Protein AF-A0A7K0XGV9-F1 (afdb_monomer_lite)

Foldseek 3Di:
DDDDDPVNLVVLLVLLVVLLVVLVVCVVVPVLLSVLLVVLLVVLLVVCVVFDQDSVRLVVCLVVSLVVSVVVCVVVVNDCPPPPSSSSSSPSSNSVVVVSVVVVLVVLQVVQLVVCVVVVHQKGWSDFDDPVPPDLADKTWTWMAGNQQRKIWIWIWHQDPVVRAIKIKIWIAGPDPPRPIDIDIDRDPVVNVVVSVVVVVVVVVVRD

Sequence (208 aa):
MNSWSPEATAAFVARLESAERAIYPLAMTDTDRYQRAVTLVGLLSRHLDGSGSSPQDLEQLRPNALIRMRGIASEQAIVLADLDEEALVDAALAQRYRVLRAESAAHSEDAVMENARLAGESWAGLEAPDASTMGFATEQRWVDVHLATGIRLVRTITPDPLSGHARFRIELRQSGPNESGMVIDLEDRQAWLEEAAAIRQAVNDQGV

pLDDT: mean 88.77, std 11.08, range [41.88, 97.75]

Secondary structure (DSSP, 8-state):
--PPPHHHHHHHHHHHHHHHHHHTTHHHH-HHHHHHHHHHHHHHHHHTTT--SSHHHHHHHHHHHHHHHHHHHHHTT---TT--HHHHHHHHHHHHHHHHHHHHHHHHHHHHHHHHHHTT-SEEEEE---TTS--TTS-EEEEEEETTT--EEEEEEEE-TTTSSEEEEEEEE-SSS----EEEEES-HHHHHHHHHHHHHHHHHH--

Radius of gyration: 22.99 Å; chains: 1; bounding box: 53×35×58 Å

Structure (mmCIF, N/CA/C/O backbone):
data_AF-A0A7K0XGV9-F1
#
_entry.id   AF-A0A7K0XGV9-F1
#
loop_
_atom_site.group_PDB
_atom_site.id
_atom_site.type_symbol
_atom_site.label_atom_id
_atom_site.label_alt_id
_atom_site.label_comp_id
_atom_site.label_asym_id
_atom_site.label_entity_id
_atom_site.label_seq_id
_atom_site.pdbx_PDB_ins_code
_atom_site.Cartn_x
_atom_site.Cartn_y
_atom_site.Cartn_z
_atom_site.occupancy
_atom_site.B_iso_or_equiv
_atom_site.auth_seq_id
_atom_site.auth_comp_id
_atom_site.auth_asym_id
_atom_site.auth_atom_id
_atom_site.pdbx_PDB_model_num
ATOM 1 N N . MET A 1 1 ? 25.804 7.948 10.059 1.00 41.88 1 MET A N 1
ATOM 2 C CA . MET A 1 1 ? 24.871 7.358 9.077 1.00 41.88 1 MET A CA 1
ATOM 3 C C . MET A 1 1 ? 23.927 8.471 8.668 1.00 41.88 1 MET A C 1
ATOM 5 O O . MET A 1 1 ? 23.210 8.957 9.531 1.00 41.88 1 MET A O 1
ATOM 9 N N . ASN A 1 2 ? 24.019 8.967 7.432 1.00 50.22 2 ASN A N 1
ATOM 10 C CA . ASN A 1 2 ? 23.139 10.041 6.964 1.00 50.22 2 ASN A CA 1
ATOM 11 C C . ASN A 1 2 ? 21.748 9.456 6.730 1.00 50.22 2 ASN A C 1
ATOM 13 O O . ASN A 1 2 ? 21.544 8.727 5.762 1.00 50.22 2 ASN A O 1
ATOM 17 N N . SER A 1 3 ? 20.813 9.747 7.631 1.00 66.94 3 SER A N 1
ATOM 18 C CA . SER A 1 3 ? 19.398 9.491 7.396 1.00 66.94 3 SER A CA 1
ATOM 19 C C . SER A 1 3 ? 18.935 10.332 6.205 1.00 66.94 3 SER A C 1
ATOM 21 O O . SER A 1 3 ? 19.205 11.530 6.117 1.00 66.94 3 SER A O 1
ATOM 23 N N . TRP A 1 4 ? 18.267 9.693 5.251 1.00 79.31 4 TRP A N 1
ATOM 24 C CA . TRP A 1 4 ? 17.595 10.386 4.150 1.00 79.31 4 TRP A CA 1
ATOM 25 C C . TRP A 1 4 ? 16.496 11.292 4.706 1.00 79.31 4 TRP A C 1
ATOM 27 O O . TRP A 1 4 ? 15.783 10.903 5.632 1.00 79.31 4 TRP A O 1
ATOM 37 N N . SER A 1 5 ? 16.337 12.482 4.129 1.00 86.56 5 SER A N 1
ATOM 38 C CA . SER A 1 5 ? 15.245 13.376 4.508 1.00 86.56 5 SER A CA 1
ATOM 39 C C . SER A 1 5 ? 13.890 12.845 3.999 1.00 86.56 5 SER A C 1
ATOM 41 O O . SER A 1 5 ? 13.842 12.103 3.007 1.00 86.56 5 SER A O 1
ATOM 43 N N . PRO A 1 6 ? 12.767 13.242 4.631 1.00 85.25 6 PRO A N 1
ATOM 44 C CA . PRO A 1 6 ? 11.429 12.958 4.109 1.00 85.25 6 PRO A CA 1
ATOM 45 C C . PRO A 1 6 ? 11.241 13.461 2.672 1.00 85.25 6 PRO A C 1
ATOM 47 O O . PRO A 1 6 ? 10.648 12.774 1.847 1.00 85.25 6 PRO A O 1
ATOM 50 N N . GLU A 1 7 ? 11.816 14.621 2.348 1.00 86.69 7 GLU A N 1
ATOM 51 C CA . GLU A 1 7 ? 11.784 15.211 1.007 1.00 86.69 7 GLU A CA 1
ATOM 52 C C . GLU A 1 7 ? 12.539 14.360 -0.026 1.00 86.69 7 GLU A C 1
ATOM 54 O O . GLU A 1 7 ? 12.013 14.100 -1.106 1.00 86.69 7 GLU A O 1
ATOM 59 N N . ALA A 1 8 ? 13.729 13.851 0.317 1.00 87.19 8 ALA A N 1
ATOM 60 C CA . ALA A 1 8 ? 14.488 12.958 -0.560 1.00 87.19 8 ALA A CA 1
ATOM 61 C C . ALA A 1 8 ? 13.725 11.653 -0.831 1.00 87.19 8 ALA A C 1
ATOM 63 O O . ALA A 1 8 ? 13.690 11.169 -1.961 1.00 87.19 8 ALA A O 1
ATOM 64 N N . THR A 1 9 ? 13.057 11.123 0.197 1.00 87.56 9 THR A N 1
ATOM 65 C CA . THR A 1 9 ? 12.207 9.935 0.061 1.00 87.56 9 THR A CA 1
ATOM 66 C C . THR A 1 9 ? 11.014 10.220 -0.854 1.00 87.56 9 THR A C 1
ATOM 68 O O . THR A 1 9 ? 10.737 9.434 -1.756 1.00 87.56 9 THR A O 1
ATOM 71 N N . ALA A 1 10 ? 10.335 11.357 -0.677 1.00 88.75 10 ALA A N 1
ATOM 72 C CA . ALA A 1 10 ? 9.210 11.752 -1.522 1.00 88.75 10 ALA A CA 1
ATOM 73 C C . ALA A 1 10 ? 9.628 11.935 -2.991 1.00 88.75 10 ALA A C 1
ATOM 75 O O . ALA A 1 10 ? 8.943 11.448 -3.889 1.00 88.75 10 ALA A O 1
ATOM 76 N N . ALA A 1 11 ? 10.774 12.574 -3.238 1.00 91.06 11 ALA A N 1
ATOM 77 C CA . ALA A 1 11 ? 11.315 12.758 -4.582 1.00 91.06 11 ALA A CA 1
ATOM 78 C C . ALA A 1 11 ? 11.670 11.421 -5.255 1.00 91.06 11 ALA A C 1
ATOM 80 O O . ALA A 1 11 ? 11.346 11.215 -6.425 1.00 91.06 11 ALA A O 1
ATOM 81 N N . PHE A 1 12 ? 12.289 10.498 -4.512 1.00 92.31 12 PHE A N 1
ATOM 82 C CA . PHE A 1 12 ? 12.576 9.144 -4.988 1.00 92.31 12 PHE A CA 1
ATOM 83 C C . PHE A 1 12 ? 11.292 8.408 -5.385 1.00 92.31 12 PHE A C 1
ATOM 85 O O . PHE A 1 12 ? 11.176 7.941 -6.516 1.00 92.31 12 PHE A O 1
ATOM 92 N N . VAL A 1 13 ? 10.294 8.372 -4.498 1.00 91.44 13 VAL A N 1
ATOM 93 C CA . VAL A 1 13 ? 9.012 7.699 -4.759 1.00 91.44 13 VAL A CA 1
ATOM 94 C C . VAL A 1 13 ? 8.300 8.307 -5.967 1.00 91.44 13 VAL A C 1
ATOM 96 O O . VAL A 1 13 ? 7.863 7.571 -6.851 1.00 91.44 13 VAL A O 1
ATOM 99 N N . ALA A 1 14 ? 8.250 9.637 -6.065 1.00 92.62 14 ALA A N 1
ATOM 100 C CA . ALA A 1 14 ? 7.642 10.320 -7.205 1.00 92.62 14 ALA A CA 1
ATOM 101 C C . ALA A 1 14 ? 8.315 9.942 -8.536 1.00 92.62 14 ALA A C 1
ATOM 103 O O . ALA A 1 14 ? 7.634 9.783 -9.552 1.00 92.62 14 ALA A O 1
ATOM 104 N N . ARG A 1 15 ? 9.642 9.753 -8.534 1.00 95.31 15 ARG A N 1
ATOM 105 C CA . ARG A 1 15 ? 10.395 9.297 -9.709 1.00 95.31 15 ARG A CA 1
ATOM 106 C C . ARG A 1 15 ? 10.014 7.872 -10.108 1.00 95.31 15 ARG A C 1
ATOM 108 O O . ARG A 1 15 ? 9.730 7.648 -11.283 1.00 95.31 15 ARG A O 1
ATOM 115 N N . LEU A 1 16 ? 9.950 6.945 -9.148 1.00 94.25 16 LEU A N 1
ATOM 116 C CA . LEU A 1 16 ? 9.547 5.555 -9.398 1.00 94.25 16 LEU A CA 1
ATOM 117 C C . LEU A 1 16 ? 8.143 5.475 -10.015 1.00 94.25 16 LEU A C 1
ATOM 119 O O . LEU A 1 16 ? 7.935 4.808 -11.027 1.00 94.25 16 LEU A O 1
ATOM 123 N N . GLU A 1 17 ? 7.184 6.203 -9.439 1.00 92.00 17 GLU A N 1
ATOM 124 C CA . GLU A 1 17 ? 5.808 6.223 -9.939 1.00 92.00 17 GLU A CA 1
ATOM 125 C C . GLU A 1 17 ? 5.703 6.864 -11.329 1.00 92.00 17 GLU A C 1
ATOM 127 O O . GLU A 1 17 ? 4.925 6.409 -12.167 1.00 92.00 17 GLU A O 1
ATOM 132 N N . SER A 1 18 ? 6.479 7.919 -11.592 1.00 93.69 18 SER A N 1
ATOM 133 C CA . SER A 1 18 ? 6.535 8.554 -12.911 1.00 93.69 18 SER A CA 1
ATOM 134 C C . SER A 1 18 ? 7.058 7.585 -13.976 1.00 93.69 18 SER A C 1
ATOM 136 O O . SER A 1 18 ? 6.465 7.470 -15.049 1.00 93.69 18 SER A O 1
ATOM 138 N N . ALA A 1 19 ? 8.123 6.844 -13.658 1.00 93.19 19 ALA A N 1
ATOM 139 C CA . ALA A 1 19 ? 8.710 5.850 -14.549 1.00 93.19 19 ALA A CA 1
ATOM 140 C C . ALA A 1 19 ? 7.730 4.710 -14.867 1.00 93.19 19 ALA A C 1
ATOM 142 O O . ALA A 1 19 ? 7.556 4.351 -16.029 1.00 93.19 19 ALA A O 1
ATOM 143 N N . GLU A 1 20 ? 7.014 4.200 -13.861 1.00 91.88 20 GLU A N 1
ATOM 144 C CA . GLU A 1 20 ? 5.972 3.192 -14.071 1.00 91.88 20 GLU A CA 1
ATOM 145 C C . GLU A 1 20 ? 4.842 3.724 -14.970 1.00 91.88 20 GLU A C 1
ATOM 147 O O . GLU A 1 20 ? 4.442 3.066 -15.934 1.00 91.88 20 GLU A O 1
ATOM 152 N N . ARG A 1 21 ? 4.359 4.948 -14.709 1.00 91.94 21 ARG A N 1
ATOM 153 C CA . ARG A 1 21 ? 3.291 5.574 -15.507 1.00 91.94 21 ARG A CA 1
ATOM 154 C C . ARG A 1 21 ? 3.686 5.802 -16.964 1.00 91.94 21 ARG A C 1
ATOM 156 O O . ARG A 1 21 ? 2.816 5.743 -17.830 1.00 91.94 21 ARG A O 1
ATOM 163 N N . ALA A 1 22 ? 4.966 6.033 -17.243 1.00 90.31 22 ALA A N 1
ATOM 164 C CA . ALA A 1 22 ? 5.469 6.243 -18.597 1.00 90.31 22 ALA A CA 1
ATOM 165 C C . ALA A 1 22 ? 5.407 4.979 -19.476 1.00 90.31 22 ALA A C 1
ATOM 167 O O . ALA A 1 22 ? 5.393 5.095 -20.701 1.00 90.31 22 ALA A O 1
ATOM 168 N N . ILE A 1 23 ? 5.331 3.780 -18.880 1.00 89.94 23 ILE A N 1
ATOM 169 C CA . ILE A 1 23 ? 5.294 2.513 -19.627 1.00 89.94 23 ILE A CA 1
ATOM 170 C C . ILE A 1 23 ? 3.895 2.239 -20.200 1.00 89.94 23 ILE A C 1
ATOM 172 O O . ILE A 1 23 ? 3.780 1.753 -21.324 1.00 89.94 23 ILE A O 1
ATOM 176 N N . TYR A 1 24 ? 2.822 2.566 -19.472 1.00 87.88 24 TYR A N 1
ATOM 177 C CA . TYR A 1 24 ? 1.452 2.193 -19.861 1.00 87.88 24 TYR A CA 1
ATOM 178 C C . TYR A 1 24 ? 0.984 2.730 -21.226 1.00 87.88 24 TYR A C 1
ATOM 180 O O . TYR A 1 24 ? 0.365 1.960 -21.963 1.00 87.88 24 TYR A O 1
ATOM 188 N N . PRO A 1 25 ? 1.284 3.982 -21.629 1.00 91.00 25 PRO A N 1
ATOM 189 C CA . PRO A 1 25 ? 0.895 4.489 -22.945 1.00 91.00 25 PRO A CA 1
ATOM 190 C C . PRO A 1 25 ? 1.457 3.678 -24.120 1.00 91.00 25 PRO A C 1
ATOM 192 O O . PRO A 1 25 ? 0.823 3.632 -25.174 1.00 91.00 25 PRO A O 1
ATOM 195 N N . LEU A 1 26 ? 2.604 3.003 -23.944 1.00 89.69 26 LEU A N 1
ATOM 196 C CA . LEU A 1 26 ? 3.210 2.179 -24.996 1.00 89.69 26 LEU A CA 1
ATOM 197 C C . LEU A 1 26 ? 2.293 1.031 -25.424 1.00 89.69 26 LEU A C 1
ATOM 199 O O . LEU A 1 26 ? 2.323 0.640 -26.584 1.00 89.69 26 LEU A O 1
ATOM 203 N N . ALA A 1 27 ? 1.426 0.529 -24.539 1.00 90.25 27 ALA A N 1
ATOM 204 C CA . ALA A 1 27 ? 0.482 -0.532 -24.887 1.00 90.25 27 ALA A CA 1
ATOM 205 C C . ALA A 1 27 ? -0.439 -0.143 -26.059 1.00 90.25 27 ALA A C 1
ATOM 207 O O . ALA A 1 27 ? -0.861 -1.012 -26.821 1.00 90.25 27 ALA A O 1
ATOM 208 N N . MET A 1 28 ? -0.729 1.156 -26.209 1.00 91.94 28 MET A N 1
ATOM 209 C CA . MET A 1 28 ? -1.593 1.698 -27.260 1.00 91.94 28 MET A CA 1
ATOM 210 C C . MET A 1 28 ? -0.826 2.196 -28.490 1.00 91.94 28 MET A C 1
ATOM 212 O O . MET A 1 28 ? -1.397 2.228 -29.577 1.00 91.94 28 MET A O 1
ATOM 216 N N . THR A 1 29 ? 0.431 2.623 -28.331 1.00 92.25 29 THR A N 1
ATOM 217 C CA . THR A 1 29 ? 1.205 3.269 -29.406 1.00 92.25 29 THR A CA 1
ATOM 218 C C . THR A 1 29 ? 2.251 2.362 -30.047 1.00 92.25 29 THR A C 1
ATOM 220 O O . THR A 1 29 ? 2.543 2.535 -31.227 1.00 92.25 29 THR A O 1
ATOM 223 N N . ASP A 1 30 ? 2.805 1.406 -29.299 1.00 93.56 30 ASP A N 1
ATOM 224 C CA . ASP A 1 30 ? 3.841 0.472 -29.745 1.00 93.56 30 ASP A CA 1
ATOM 225 C C . ASP A 1 30 ? 3.839 -0.782 -28.849 1.00 93.56 30 ASP A C 1
ATOM 227 O O . ASP A 1 30 ? 4.548 -0.877 -27.838 1.00 93.56 30 ASP A O 1
ATOM 231 N N . THR A 1 31 ? 2.994 -1.751 -29.209 1.00 92.81 31 THR A N 1
ATOM 232 C CA . THR A 1 31 ? 2.766 -2.965 -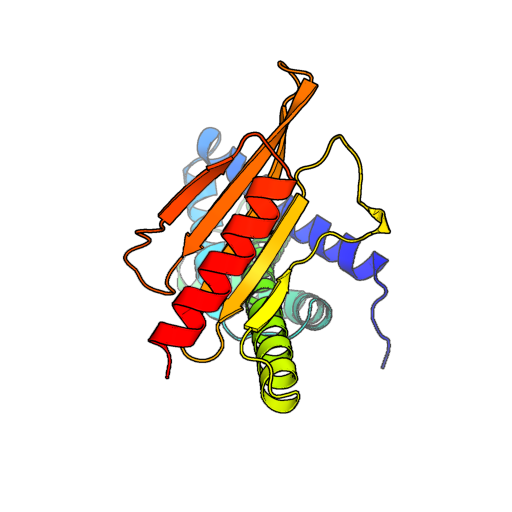28.415 1.00 92.81 31 THR A CA 1
ATOM 233 C C . THR A 1 31 ? 4.019 -3.838 -28.295 1.00 92.81 31 THR A C 1
ATOM 235 O O . THR A 1 31 ? 4.237 -4.439 -27.243 1.00 92.81 31 THR A O 1
ATOM 238 N N . ASP A 1 32 ? 4.885 -3.869 -29.310 1.00 94.44 32 ASP A N 1
ATOM 239 C CA . ASP A 1 32 ? 6.127 -4.651 -29.272 1.00 94.44 32 ASP A CA 1
ATOM 240 C C . ASP A 1 32 ? 7.135 -4.035 -28.295 1.00 94.44 32 ASP A C 1
ATOM 242 O O . ASP A 1 32 ? 7.774 -4.737 -27.500 1.00 94.44 32 ASP A O 1
ATOM 246 N N . ARG A 1 33 ? 7.267 -2.703 -28.301 1.00 94.69 33 ARG A N 1
ATOM 247 C CA . ARG A 1 33 ? 8.079 -1.979 -27.315 1.00 94.69 33 ARG A CA 1
ATOM 248 C C . ARG A 1 33 ? 7.515 -2.127 -25.907 1.00 94.69 33 ARG A C 1
ATOM 250 O O . ARG A 1 33 ? 8.288 -2.367 -24.979 1.00 94.69 33 ARG A O 1
ATOM 257 N N . TYR A 1 34 ? 6.194 -2.054 -25.749 1.00 95.88 34 TYR A N 1
ATOM 258 C CA . TYR A 1 34 ? 5.530 -2.313 -24.473 1.00 95.88 34 TYR A CA 1
AT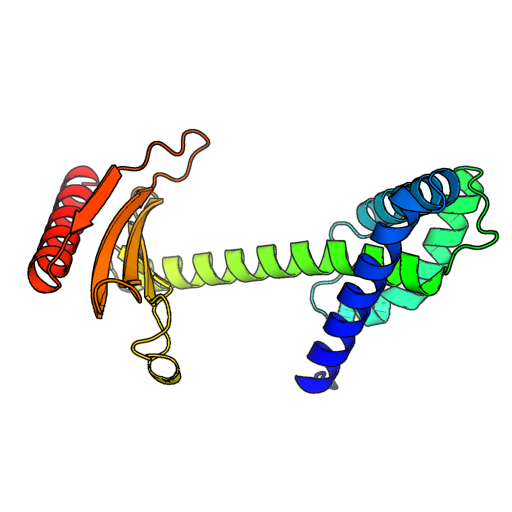OM 259 C C . TYR A 1 34 ? 5.831 -3.723 -23.956 1.00 95.88 34 TYR A C 1
ATOM 261 O O . TYR A 1 34 ? 6.272 -3.867 -22.817 1.00 95.88 34 TYR A O 1
ATOM 269 N N . GLN A 1 35 ? 5.680 -4.752 -24.796 1.00 95.94 35 GLN A N 1
ATOM 270 C CA . GLN A 1 35 ? 5.925 -6.142 -24.413 1.00 95.94 35 GLN A CA 1
ATOM 271 C C . GLN A 1 35 ? 7.371 -6.354 -23.943 1.00 95.94 35 GLN A C 1
ATOM 273 O O . GLN A 1 35 ? 7.596 -6.994 -22.911 1.00 95.94 35 GLN A O 1
ATOM 278 N N . ARG A 1 36 ? 8.359 -5.791 -24.653 1.00 96.50 36 ARG A N 1
ATOM 279 C CA . ARG A 1 36 ? 9.770 -5.832 -24.227 1.00 96.50 36 ARG A CA 1
ATOM 280 C C . ARG A 1 36 ? 9.978 -5.128 -22.884 1.00 96.50 36 ARG A C 1
ATOM 282 O O . ARG A 1 36 ? 10.608 -5.704 -21.998 1.00 96.50 36 ARG A O 1
ATOM 289 N N . ALA A 1 37 ? 9.413 -3.930 -22.717 1.00 96.50 37 ALA A N 1
ATOM 290 C CA . ALA A 1 37 ? 9.506 -3.152 -21.483 1.00 96.50 37 ALA A CA 1
ATOM 291 C C . ALA A 1 37 ? 8.943 -3.920 -20.276 1.00 96.50 37 ALA A C 1
ATOM 293 O O . ALA A 1 37 ? 9.659 -4.133 -19.297 1.00 96.50 37 ALA A O 1
ATOM 294 N N . VAL A 1 38 ? 7.698 -4.406 -20.352 1.00 96.50 38 VAL A N 1
ATOM 295 C CA . VAL A 1 38 ? 7.070 -5.129 -19.231 1.00 96.50 38 VAL A CA 1
ATOM 296 C C . VAL A 1 38 ? 7.746 -6.467 -18.940 1.00 96.50 38 VAL A C 1
ATOM 298 O O . VAL A 1 38 ? 7.836 -6.864 -17.779 1.00 96.50 38 VAL A O 1
ATOM 301 N N . THR A 1 39 ? 8.280 -7.142 -19.964 1.00 97.19 39 THR A N 1
ATOM 302 C CA . THR A 1 39 ? 9.032 -8.392 -19.781 1.00 97.19 39 THR A CA 1
ATOM 303 C C . THR A 1 39 ? 10.320 -8.143 -18.997 1.00 97.19 39 THR A C 1
ATOM 305 O O . THR A 1 39 ? 10.598 -8.864 -18.038 1.00 97.19 39 THR A O 1
ATOM 308 N N . LEU A 1 40 ? 11.081 -7.101 -19.353 1.00 97.69 40 LEU A N 1
ATOM 309 C CA . LEU A 1 40 ? 12.305 -6.721 -18.641 1.00 97.69 40 LEU A CA 1
ATOM 310 C C . LEU A 1 40 ? 12.022 -6.275 -17.207 1.00 97.69 40 LEU A C 1
ATOM 312 O O . LEU A 1 40 ? 12.699 -6.746 -16.295 1.00 97.69 40 LEU A O 1
ATOM 316 N N . VAL A 1 41 ? 11.001 -5.436 -17.000 1.00 96.94 41 VAL A N 1
ATOM 317 C CA . VAL A 1 41 ? 10.572 -5.015 -15.657 1.00 96.94 41 VAL A CA 1
ATOM 318 C C . VAL A 1 41 ? 10.207 -6.234 -14.816 1.00 96.94 41 VAL A C 1
ATOM 320 O O . VAL A 1 41 ? 10.745 -6.395 -13.730 1.00 96.94 41 VAL A O 1
ATOM 323 N N . GLY A 1 42 ? 9.379 -7.148 -15.329 1.00 96.62 42 GLY A N 1
ATOM 324 C CA . GLY A 1 42 ? 8.982 -8.347 -14.588 1.00 96.62 42 GLY A CA 1
ATOM 325 C C . GLY A 1 42 ? 10.153 -9.280 -14.253 1.00 96.62 42 GLY A C 1
ATOM 326 O O . GLY A 1 42 ? 10.212 -9.835 -13.155 1.00 96.62 42 GLY A O 1
ATOM 327 N N . LEU A 1 43 ? 11.109 -9.451 -15.171 1.00 97.75 43 LEU A N 1
ATOM 328 C CA . LEU A 1 43 ? 12.321 -10.240 -14.926 1.00 97.75 43 LEU A CA 1
ATOM 329 C C . LEU A 1 43 ? 13.228 -9.592 -13.876 1.00 97.75 43 LEU A C 1
ATOM 331 O O . LEU A 1 43 ? 13.731 -10.287 -12.992 1.00 97.75 43 LEU A O 1
ATOM 335 N N . LEU A 1 44 ? 13.422 -8.276 -13.960 1.00 97.50 44 LEU A N 1
ATOM 336 C CA . LEU A 1 44 ? 14.226 -7.532 -13.000 1.00 97.50 44 LEU A CA 1
ATOM 337 C C . LEU A 1 44 ? 13.557 -7.497 -11.623 1.00 97.50 44 LEU A C 1
ATOM 339 O O . LEU A 1 44 ? 14.228 -7.737 -10.627 1.00 97.50 44 LEU A O 1
ATOM 343 N N . SER A 1 45 ? 12.244 -7.285 -11.545 1.00 95.12 45 SER A N 1
ATOM 344 C CA . SER A 1 45 ? 11.502 -7.290 -10.280 1.00 95.12 45 SER A CA 1
ATOM 345 C C . SER A 1 45 ? 11.574 -8.640 -9.569 1.00 95.12 45 SER A C 1
ATOM 347 O O . SER A 1 45 ? 11.754 -8.660 -8.358 1.00 95.12 45 SER A O 1
ATOM 349 N N . ARG A 1 46 ? 11.547 -9.765 -10.301 1.00 95.31 46 ARG A N 1
ATOM 350 C CA . ARG A 1 46 ? 11.819 -11.091 -9.712 1.00 95.31 46 ARG A CA 1
ATOM 351 C C . ARG A 1 46 ? 13.235 -11.217 -9.156 1.00 95.31 46 ARG A C 1
ATOM 353 O O . ARG A 1 46 ? 13.437 -11.893 -8.159 1.00 95.31 46 ARG A O 1
ATOM 360 N N . HIS A 1 47 ? 14.221 -10.599 -9.801 1.00 94.56 47 HIS A N 1
ATOM 361 C CA . HIS A 1 47 ? 15.592 -10.594 -9.291 1.00 94.56 47 HIS A CA 1
ATOM 362 C C . HIS A 1 47 ? 15.746 -9.718 -8.040 1.00 94.56 47 HIS A C 1
ATOM 364 O O . HIS A 1 47 ? 16.528 -10.048 -7.157 1.00 94.56 47 HIS A O 1
ATOM 370 N N . LEU A 1 48 ? 15.003 -8.613 -7.973 1.00 94.56 48 LEU A N 1
ATOM 371 C CA . LEU A 1 48 ? 14.986 -7.695 -6.834 1.00 94.56 48 LEU A CA 1
ATOM 372 C C . LEU A 1 48 ? 14.130 -8.201 -5.664 1.00 94.56 48 LEU A C 1
ATOM 374 O O . LEU A 1 48 ? 14.033 -7.514 -4.646 1.00 94.56 48 LEU A O 1
ATOM 378 N N . ASP A 1 49 ? 13.504 -9.370 -5.787 1.00 93.00 49 ASP A N 1
ATOM 379 C CA . ASP A 1 49 ? 12.698 -9.935 -4.715 1.00 93.00 49 ASP A CA 1
ATOM 380 C C . ASP A 1 49 ? 13.549 -10.173 -3.457 1.00 93.00 49 ASP A C 1
ATOM 382 O O . ASP A 1 49 ? 14.712 -10.576 -3.531 1.00 93.00 49 ASP A O 1
ATOM 386 N N . GLY A 1 50 ? 13.003 -9.812 -2.296 1.00 88.81 50 GLY A N 1
ATOM 387 C CA . GLY A 1 50 ? 13.728 -9.806 -1.020 1.00 88.81 50 GLY A CA 1
ATOM 388 C C . GLY A 1 50 ? 14.921 -8.835 -0.919 1.00 88.81 50 GLY A C 1
ATOM 389 O O . GLY A 1 50 ? 15.618 -8.843 0.094 1.00 88.81 50 GLY A O 1
ATOM 390 N N . SER A 1 51 ? 15.183 -7.993 -1.927 1.00 91.12 51 SER A N 1
ATOM 391 C CA . SER A 1 51 ? 16.293 -7.028 -1.904 1.00 91.12 51 SER A CA 1
ATOM 392 C C . SER A 1 51 ? 15.882 -5.684 -1.303 1.00 91.12 51 SER A C 1
ATOM 394 O O . SER A 1 51 ? 14.807 -5.156 -1.599 1.00 91.12 51 SER A O 1
ATOM 396 N N . GLY A 1 52 ? 16.782 -5.103 -0.503 1.00 88.81 52 GLY A N 1
ATOM 397 C CA . GLY A 1 52 ? 16.572 -3.828 0.188 1.00 88.81 52 GLY A CA 1
ATOM 398 C C . GLY A 1 52 ? 15.542 -3.920 1.321 1.00 88.81 52 GLY A C 1
ATOM 399 O O . GLY A 1 52 ? 14.624 -4.737 1.277 1.00 88.81 52 GLY A O 1
ATOM 400 N N . SER A 1 53 ? 15.701 -3.072 2.340 1.00 88.50 53 SER A N 1
ATOM 401 C CA . SER A 1 53 ? 14.792 -2.985 3.498 1.00 88.50 53 SER A CA 1
ATOM 402 C C . SER A 1 53 ? 14.171 -1.596 3.674 1.00 88.50 53 SER A C 1
ATOM 404 O O . SER A 1 53 ? 13.306 -1.386 4.520 1.00 88.50 53 SER A O 1
ATOM 406 N N . SER A 1 54 ? 14.606 -0.632 2.863 1.00 89.81 54 SER A N 1
ATOM 407 C CA . SER A 1 54 ? 14.209 0.767 2.960 1.00 89.81 54 SER A CA 1
ATOM 408 C C . SER A 1 54 ? 14.275 1.460 1.590 1.00 89.81 54 SER A C 1
ATOM 410 O O . SER A 1 54 ? 14.964 0.973 0.688 1.00 89.81 54 SER A O 1
ATOM 412 N N . PRO A 1 55 ? 13.597 2.610 1.402 1.00 90.06 55 PRO A N 1
ATOM 413 C CA . PRO A 1 55 ? 13.739 3.430 0.194 1.00 90.06 55 PRO A CA 1
ATOM 414 C C . PRO A 1 55 ? 15.197 3.777 -0.144 1.00 90.06 55 PRO A C 1
ATOM 416 O O . PRO A 1 55 ? 15.587 3.791 -1.308 1.00 90.06 55 PRO A O 1
ATOM 419 N N . GLN A 1 56 ? 16.005 4.015 0.887 1.00 91.94 56 GLN A N 1
ATOM 420 C CA . GLN A 1 56 ? 17.425 4.338 0.799 1.00 91.94 56 GLN A CA 1
ATOM 421 C C . GLN A 1 56 ? 18.211 3.176 0.192 1.00 91.94 56 GLN A C 1
ATOM 423 O O . GLN A 1 56 ? 19.048 3.386 -0.685 1.00 91.94 56 GLN A O 1
ATOM 428 N N . ASP A 1 57 ? 17.928 1.953 0.646 1.00 93.12 57 ASP A N 1
ATOM 429 C CA . ASP A 1 57 ? 18.568 0.748 0.120 1.00 93.12 57 ASP A CA 1
ATOM 430 C C . ASP A 1 57 ? 18.191 0.539 -1.348 1.00 93.12 57 ASP A C 1
ATOM 432 O O . ASP A 1 57 ? 19.049 0.203 -2.161 1.00 93.12 57 ASP A O 1
ATOM 436 N N . LEU A 1 58 ? 16.926 0.784 -1.712 1.00 93.94 58 LEU A N 1
ATOM 437 C CA . LEU A 1 58 ? 16.476 0.673 -3.101 1.00 93.94 58 LEU A CA 1
ATOM 438 C C . LEU A 1 58 ? 17.197 1.656 -4.033 1.00 93.94 58 LEU A C 1
ATOM 440 O O . LEU A 1 58 ? 17.591 1.261 -5.130 1.00 93.94 58 LEU A O 1
ATOM 444 N N . GLU A 1 59 ? 17.434 2.899 -3.602 1.00 94.31 59 GLU A N 1
ATOM 445 C CA . GLU A 1 59 ? 18.239 3.846 -4.387 1.00 94.31 59 GLU A CA 1
ATOM 446 C C . GLU A 1 59 ? 19.682 3.365 -4.548 1.00 94.31 59 GLU A C 1
ATOM 448 O O . GLU A 1 59 ? 20.254 3.446 -5.634 1.00 94.31 59 GLU A O 1
ATOM 453 N N . GLN A 1 60 ? 20.277 2.816 -3.488 1.00 94.38 60 GLN A N 1
ATOM 454 C CA . GLN A 1 60 ? 21.641 2.284 -3.549 1.00 94.38 60 GLN A CA 1
ATOM 455 C C . GLN A 1 60 ? 21.754 1.060 -4.467 1.00 94.38 60 GLN A C 1
ATOM 457 O O . GLN A 1 60 ? 22.807 0.839 -5.068 1.00 94.38 60 GLN A O 1
ATOM 462 N N . LEU A 1 61 ? 20.681 0.277 -4.615 1.00 94.75 61 LEU A N 1
ATOM 463 C CA . LEU A 1 61 ? 20.626 -0.862 -5.533 1.00 94.75 61 LEU A CA 1
ATOM 464 C C . LEU A 1 61 ? 20.513 -0.446 -7.004 1.00 94.75 61 LEU A C 1
ATOM 466 O O . LEU A 1 61 ? 20.876 -1.233 -7.880 1.00 94.75 61 LEU A O 1
ATOM 470 N N . ARG A 1 62 ? 20.048 0.773 -7.293 1.00 95.00 62 ARG A N 1
ATOM 471 C CA . ARG A 1 62 ? 19.717 1.238 -8.647 1.00 95.00 62 ARG A CA 1
ATOM 472 C C . ARG A 1 62 ? 20.846 1.055 -9.678 1.00 95.00 62 ARG A C 1
ATOM 474 O O . ARG A 1 62 ? 20.565 0.482 -10.733 1.00 95.00 62 ARG A O 1
ATOM 481 N N . PRO A 1 63 ? 22.122 1.415 -9.411 1.00 95.56 63 PRO A N 1
ATOM 482 C CA . PRO A 1 63 ? 23.200 1.199 -10.382 1.00 95.56 63 PRO A CA 1
ATOM 483 C C . PRO A 1 63 ? 23.432 -0.286 -10.698 1.00 95.56 63 PRO A C 1
ATOM 485 O O . PRO A 1 63 ? 23.649 -0.659 -11.851 1.00 95.56 63 PRO A O 1
ATOM 488 N N . ASN A 1 64 ? 23.338 -1.154 -9.687 1.00 95.31 64 ASN A N 1
ATOM 489 C CA . ASN A 1 64 ? 23.492 -2.599 -9.865 1.00 95.31 64 ASN A CA 1
ATOM 490 C C . ASN A 1 64 ? 22.286 -3.209 -10.590 1.00 95.31 64 ASN A C 1
ATOM 492 O O . ASN A 1 64 ? 22.456 -4.106 -11.416 1.00 95.31 64 ASN A O 1
ATOM 496 N N . ALA A 1 65 ? 21.080 -2.698 -10.334 1.00 96.06 65 ALA A N 1
ATOM 497 C CA . ALA A 1 65 ? 19.867 -3.102 -11.032 1.00 96.06 65 ALA A CA 1
ATOM 498 C C . ALA A 1 65 ? 19.937 -2.769 -12.533 1.00 96.06 65 ALA A C 1
ATOM 500 O O . ALA A 1 65 ? 19.551 -3.598 -13.355 1.00 96.06 65 ALA A O 1
ATOM 501 N N . LEU A 1 66 ? 20.518 -1.622 -12.903 1.00 97.00 66 LEU A N 1
ATOM 502 C CA . LEU A 1 66 ? 20.765 -1.257 -14.302 1.00 97.00 66 LEU A CA 1
ATOM 503 C C . LEU A 1 66 ? 21.720 -2.237 -14.996 1.00 97.00 66 LEU A C 1
ATOM 505 O O . LEU A 1 66 ? 21.427 -2.739 -16.084 1.00 97.00 66 LEU A O 1
ATOM 509 N N . ILE A 1 67 ? 22.844 -2.565 -14.351 1.00 97.12 67 ILE A N 1
ATOM 510 C CA . ILE A 1 67 ? 23.795 -3.563 -14.868 1.00 97.12 67 ILE A CA 1
ATOM 511 C C . ILE A 1 67 ? 23.100 -4.919 -15.029 1.00 97.12 67 ILE A C 1
ATOM 513 O O . ILE A 1 67 ? 23.230 -5.574 -16.067 1.00 97.12 67 ILE A O 1
ATOM 517 N N . ARG A 1 68 ? 22.321 -5.332 -14.024 1.00 97.44 68 ARG A N 1
ATOM 518 C CA . ARG A 1 68 ? 21.586 -6.595 -14.055 1.00 97.44 68 ARG A CA 1
ATOM 519 C C . ARG A 1 68 ? 20.560 -6.633 -15.179 1.00 97.44 68 ARG A C 1
ATOM 521 O O . ARG A 1 68 ? 20.469 -7.651 -15.858 1.00 97.44 68 ARG A O 1
ATOM 528 N N . MET A 1 69 ? 19.811 -5.556 -15.396 1.00 97.62 69 MET A N 1
ATOM 529 C CA . MET A 1 69 ? 18.815 -5.471 -16.462 1.00 97.62 69 MET A CA 1
ATOM 530 C C . MET A 1 69 ? 19.440 -5.693 -17.840 1.00 97.62 69 MET A C 1
ATOM 532 O O . MET A 1 69 ? 18.890 -6.440 -18.645 1.00 97.62 69 MET A O 1
ATOM 536 N N . ARG A 1 70 ? 20.615 -5.108 -18.097 1.00 97.62 70 ARG A N 1
ATOM 537 C CA . ARG A 1 70 ? 21.371 -5.348 -19.337 1.00 97.62 70 ARG A CA 1
ATOM 538 C C . ARG A 1 70 ? 21.789 -6.811 -19.479 1.00 97.62 70 ARG A C 1
ATOM 540 O O . ARG A 1 70 ? 21.684 -7.372 -20.566 1.00 97.62 70 ARG A O 1
ATOM 547 N N . GLY A 1 71 ? 22.214 -7.437 -18.379 1.00 97.31 71 GLY A N 1
ATOM 548 C CA . GLY A 1 71 ? 22.490 -8.875 -18.328 1.00 97.31 71 GLY A CA 1
ATOM 549 C C . GLY A 1 71 ? 21.261 -9.713 -18.692 1.00 97.31 71 GLY A C 1
ATOM 550 O O . GLY A 1 71 ? 21.333 -10.535 -19.598 1.00 97.31 71 GLY A O 1
ATOM 551 N N . ILE A 1 72 ? 20.114 -9.427 -18.068 1.00 97.44 72 ILE A N 1
ATOM 552 C CA . ILE A 1 72 ? 18.828 -10.081 -18.354 1.00 97.44 72 ILE A CA 1
ATOM 553 C C . ILE A 1 72 ? 18.437 -9.909 -19.827 1.00 97.44 72 ILE A C 1
ATOM 555 O O . ILE A 1 72 ? 18.027 -10.874 -20.468 1.00 97.44 72 ILE A O 1
ATOM 559 N N . ALA A 1 73 ? 18.572 -8.701 -20.379 1.00 97.12 73 ALA A N 1
ATOM 560 C CA . ALA A 1 73 ? 18.253 -8.433 -21.777 1.00 97.12 73 ALA A CA 1
ATOM 561 C C . ALA A 1 73 ? 19.114 -9.279 -22.727 1.00 97.12 73 ALA A C 1
ATOM 563 O O . ALA A 1 73 ? 18.588 -9.879 -23.661 1.00 97.12 73 ALA A O 1
ATOM 564 N N . SER A 1 74 ? 20.414 -9.394 -22.441 1.00 97.25 74 SER A N 1
ATOM 565 C CA . SER A 1 74 ? 21.337 -10.253 -23.189 1.00 97.25 74 SER A CA 1
ATOM 566 C C . SER A 1 74 ? 20.966 -11.739 -23.076 1.00 97.25 74 SER A C 1
ATOM 568 O O . SER A 1 74 ? 20.824 -12.420 -24.089 1.00 97.25 74 SER A O 1
ATOM 570 N N . GLU A 1 75 ? 20.732 -12.233 -21.855 1.00 97.06 75 GLU A N 1
ATOM 571 C CA . GLU A 1 75 ? 20.363 -13.631 -21.572 1.00 97.06 75 GLU A CA 1
ATOM 572 C C . GLU A 1 75 ? 19.057 -14.054 -22.262 1.00 97.06 75 GLU A C 1
ATOM 574 O O . GLU A 1 75 ? 18.919 -15.199 -22.685 1.00 97.06 75 GLU A O 1
ATOM 579 N N . GLN A 1 76 ? 18.098 -13.132 -22.375 1.00 95.94 76 GLN A N 1
ATOM 580 C CA . GLN A 1 76 ? 16.775 -13.376 -22.955 1.00 95.94 76 GLN A CA 1
ATOM 581 C C . GLN A 1 76 ? 16.661 -12.933 -24.422 1.00 95.94 76 GLN A C 1
ATOM 583 O O . GLN A 1 76 ? 15.567 -12.963 -24.981 1.00 95.94 76 GLN A O 1
ATOM 588 N N . ALA A 1 77 ? 17.766 -12.501 -25.042 1.00 95.88 77 ALA A N 1
ATOM 589 C CA . ALA A 1 77 ? 17.796 -11.948 -26.398 1.00 95.88 77 ALA A CA 1
ATOM 590 C C . ALA A 1 77 ? 16.778 -10.805 -26.632 1.00 95.88 77 ALA A C 1
ATOM 592 O O . ALA A 1 77 ? 16.228 -10.650 -27.724 1.00 95.88 77 ALA A O 1
ATOM 593 N N . ILE A 1 78 ? 16.528 -9.984 -25.606 1.00 95.62 78 ILE A N 1
ATOM 594 C CA . ILE A 1 78 ? 15.637 -8.822 -25.682 1.00 95.62 78 ILE A CA 1
ATOM 595 C C . ILE A 1 78 ? 16.441 -7.608 -26.147 1.00 95.62 78 ILE A C 1
ATOM 597 O O . ILE A 1 78 ? 17.404 -7.185 -25.510 1.00 95.62 78 ILE A O 1
ATOM 601 N N . VAL A 1 79 ? 16.011 -7.005 -27.252 1.00 94.88 79 VAL A N 1
ATOM 602 C CA . VAL A 1 79 ? 16.633 -5.794 -27.797 1.00 94.88 79 VAL A CA 1
ATOM 603 C C . VAL A 1 79 ? 16.289 -4.584 -26.923 1.00 94.88 79 VAL A C 1
ATOM 605 O O . VAL A 1 79 ? 15.110 -4.301 -26.710 1.00 94.88 79 VAL A O 1
ATOM 608 N N . LEU A 1 80 ? 17.307 -3.845 -26.470 1.00 93.50 80 LEU A N 1
ATOM 609 C CA . LEU A 1 80 ? 17.151 -2.621 -25.666 1.00 93.50 80 LEU A CA 1
ATOM 610 C C . LEU A 1 80 ? 16.936 -1.346 -26.492 1.00 93.50 80 LEU A C 1
ATOM 612 O O . LEU A 1 80 ? 16.611 -0.307 -25.927 1.00 93.50 80 LEU A O 1
ATOM 616 N N . ALA A 1 81 ? 17.107 -1.408 -27.816 1.00 92.38 81 ALA A N 1
ATOM 617 C CA . ALA A 1 81 ? 16.914 -0.253 -28.687 1.00 92.38 81 ALA A CA 1
ATOM 618 C C . ALA A 1 81 ? 15.537 0.388 -28.458 1.00 92.38 81 ALA A C 1
ATOM 620 O O . ALA A 1 81 ? 14.520 -0.314 -28.359 1.00 92.38 81 ALA A O 1
ATOM 621 N N . ASP A 1 82 ? 15.563 1.718 -28.362 1.00 91.44 82 ASP A N 1
ATOM 622 C CA . ASP A 1 82 ? 14.430 2.597 -28.086 1.00 91.44 82 ASP A CA 1
ATOM 623 C C . ASP A 1 82 ? 13.792 2.413 -26.700 1.00 91.44 82 ASP A C 1
ATOM 625 O O . ASP A 1 82 ? 12.729 2.964 -26.440 1.00 91.44 82 ASP A O 1
ATOM 629 N N . LEU A 1 83 ? 14.401 1.683 -25.764 1.00 93.31 83 LEU A N 1
ATOM 630 C CA . LEU A 1 83 ? 13.931 1.616 -24.378 1.00 93.31 83 LEU A CA 1
ATOM 631 C C . LEU A 1 83 ? 14.705 2.598 -23.494 1.00 93.31 83 LEU A C 1
ATOM 633 O O . LEU A 1 83 ? 15.924 2.705 -23.583 1.00 93.31 83 LEU A O 1
ATOM 637 N N . ASP A 1 84 ? 13.986 3.301 -22.619 1.00 94.94 84 ASP A N 1
ATOM 638 C CA . ASP A 1 84 ? 14.606 4.095 -21.559 1.00 94.94 84 ASP A CA 1
ATOM 639 C C . ASP A 1 84 ? 14.977 3.162 -20.404 1.00 94.94 84 ASP A C 1
ATOM 641 O O . ASP A 1 84 ? 14.152 2.809 -19.562 1.00 94.94 84 ASP A O 1
ATOM 645 N N . GLU A 1 85 ? 16.227 2.715 -20.414 1.00 95.62 85 GLU A N 1
ATOM 646 C CA . GLU A 1 85 ? 16.774 1.783 -19.434 1.00 95.62 85 GLU A CA 1
ATOM 647 C C . GLU A 1 85 ? 16.611 2.265 -17.985 1.00 95.62 85 GLU A C 1
ATOM 649 O O . GLU A 1 85 ? 16.287 1.475 -17.097 1.00 95.62 85 GLU A O 1
ATOM 654 N N . GLU A 1 86 ? 16.798 3.561 -17.742 1.00 95.38 86 GLU A N 1
ATOM 655 C CA . GLU A 1 86 ? 16.690 4.144 -16.406 1.00 95.38 86 GLU A CA 1
ATOM 656 C C . GLU A 1 86 ? 15.238 4.103 -15.917 1.00 95.38 86 GLU A C 1
ATOM 658 O O . GLU A 1 86 ? 14.978 3.713 -14.776 1.00 95.38 86 GLU A O 1
ATOM 663 N N . ALA A 1 87 ? 14.285 4.411 -16.803 1.00 94.88 87 ALA A N 1
ATOM 664 C CA . ALA A 1 87 ? 12.861 4.300 -16.501 1.00 94.88 87 ALA A CA 1
ATOM 665 C C . ALA A 1 87 ? 12.424 2.844 -16.258 1.00 94.88 87 ALA A C 1
ATOM 667 O O . ALA A 1 87 ? 11.595 2.590 -15.385 1.00 94.88 87 ALA A O 1
ATOM 668 N N . LEU A 1 88 ? 12.989 1.867 -16.975 1.00 96.56 88 LEU A N 1
ATOM 669 C CA . LEU A 1 88 ? 12.690 0.449 -16.733 1.00 96.56 88 LEU A CA 1
ATOM 670 C C . LEU A 1 88 ? 13.196 -0.023 -15.362 1.00 96.56 88 LEU A C 1
ATOM 672 O O . LEU A 1 88 ? 12.486 -0.750 -14.664 1.00 96.56 88 LEU A O 1
ATOM 676 N N . VAL A 1 89 ? 14.392 0.406 -14.949 1.00 97.56 89 VAL A N 1
ATOM 677 C CA . VAL A 1 89 ? 14.921 0.106 -13.609 1.00 97.56 89 VAL A CA 1
ATOM 678 C C . VAL A 1 89 ? 14.069 0.768 -12.531 1.00 97.56 89 VAL A C 1
ATOM 680 O O . VAL A 1 89 ? 13.677 0.098 -11.576 1.00 97.56 89 VAL A O 1
ATOM 683 N N . ASP A 1 90 ? 13.739 2.052 -12.689 1.00 97.38 90 ASP A N 1
ATOM 684 C CA . ASP A 1 90 ? 12.889 2.771 -11.735 1.00 97.38 90 ASP A CA 1
ATOM 685 C C . ASP A 1 90 ? 11.482 2.136 -11.651 1.00 97.38 90 ASP A C 1
ATOM 687 O O . ASP A 1 90 ? 10.943 1.977 -10.556 1.00 97.38 90 ASP A O 1
ATOM 691 N N . ALA A 1 91 ? 10.912 1.650 -12.758 1.00 96.38 91 ALA A N 1
ATOM 692 C CA . ALA A 1 91 ? 9.649 0.909 -12.736 1.00 96.38 91 ALA A CA 1
ATOM 693 C C . ALA A 1 91 ? 9.758 -0.446 -12.007 1.00 96.38 91 ALA A C 1
ATOM 695 O O . ALA A 1 91 ? 8.841 -0.836 -11.280 1.00 96.38 91 ALA A O 1
ATOM 696 N N . ALA A 1 92 ? 10.876 -1.166 -12.142 1.00 96.56 92 ALA A N 1
ATOM 697 C CA . ALA A 1 92 ? 11.099 -2.408 -11.399 1.00 96.56 92 ALA A CA 1
ATOM 698 C C . ALA A 1 92 ? 11.293 -2.161 -9.893 1.00 96.56 92 ALA A C 1
ATOM 700 O O . ALA A 1 92 ? 10.753 -2.907 -9.068 1.00 96.56 92 ALA A O 1
ATOM 701 N N . LEU A 1 93 ? 12.006 -1.089 -9.528 1.00 96.69 93 LEU A N 1
ATOM 702 C CA . LEU A 1 93 ? 12.148 -0.630 -8.144 1.00 96.69 93 LEU A CA 1
ATOM 703 C C . LEU A 1 93 ? 10.804 -0.176 -7.559 1.00 96.69 93 LEU A C 1
ATOM 705 O O . LEU A 1 93 ? 10.553 -0.430 -6.383 1.00 96.69 93 LEU A O 1
ATOM 709 N N . ALA A 1 94 ? 9.908 0.409 -8.365 1.00 94.88 94 ALA A N 1
ATOM 710 C CA . ALA A 1 94 ? 8.545 0.746 -7.945 1.00 94.88 94 ALA A CA 1
ATOM 711 C C . ALA A 1 94 ? 7.777 -0.495 -7.461 1.00 94.88 94 ALA A C 1
ATOM 713 O O . ALA A 1 94 ? 7.105 -0.453 -6.428 1.00 94.88 94 ALA A O 1
ATOM 714 N N . GLN A 1 95 ? 7.921 -1.631 -8.158 1.00 94.19 95 GLN A N 1
ATOM 715 C CA . GLN A 1 95 ? 7.308 -2.892 -7.733 1.00 94.19 95 GLN A CA 1
ATOM 716 C C . GLN A 1 95 ? 7.858 -3.363 -6.382 1.00 94.19 95 GLN A C 1
ATOM 718 O O . GLN A 1 95 ? 7.067 -3.652 -5.484 1.00 94.19 95 GLN A O 1
ATOM 723 N N . ARG A 1 96 ? 9.188 -3.376 -6.194 1.00 94.69 96 ARG A N 1
ATOM 724 C CA . ARG A 1 96 ? 9.788 -3.763 -4.903 1.00 94.69 96 ARG A CA 1
ATOM 725 C C . ARG A 1 96 ? 9.403 -2.794 -3.786 1.00 94.69 96 ARG A C 1
ATOM 727 O O . ARG A 1 96 ? 9.113 -3.235 -2.679 1.00 94.69 96 ARG A O 1
ATOM 734 N N . TYR A 1 97 ? 9.327 -1.495 -4.073 1.00 93.75 97 TYR A N 1
ATOM 735 C CA . TYR A 1 97 ? 8.886 -0.496 -3.102 1.00 93.75 97 TYR A CA 1
ATOM 736 C C . TYR A 1 97 ? 7.448 -0.744 -2.623 1.00 93.75 97 TYR A C 1
ATOM 738 O O . TYR A 1 97 ? 7.181 -0.639 -1.427 1.00 93.75 97 TYR A O 1
ATOM 746 N N . ARG A 1 98 ? 6.526 -1.143 -3.512 1.00 91.19 98 ARG A N 1
ATOM 747 C CA . ARG A 1 98 ? 5.165 -1.542 -3.103 1.00 91.19 98 ARG A CA 1
ATOM 748 C C . ARG A 1 98 ? 5.172 -2.740 -2.155 1.00 91.19 98 ARG A C 1
ATOM 750 O O . ARG A 1 98 ? 4.441 -2.716 -1.168 1.00 91.19 98 ARG A O 1
ATOM 757 N N . VAL A 1 99 ? 6.012 -3.742 -2.419 1.00 92.12 99 VAL A N 1
ATOM 758 C CA . VAL A 1 99 ? 6.162 -4.903 -1.528 1.00 92.12 99 VAL A CA 1
ATOM 759 C C . VAL A 1 99 ? 6.724 -4.472 -0.171 1.00 92.12 99 VAL A C 1
ATOM 761 O O . VAL A 1 99 ? 6.123 -4.791 0.847 1.00 92.12 99 VAL A O 1
ATOM 764 N N . LEU A 1 100 ? 7.781 -3.652 -0.140 1.00 91.69 100 LEU A N 1
ATOM 765 C CA . LEU A 1 100 ? 8.332 -3.098 1.106 1.00 91.69 100 LEU A CA 1
ATOM 766 C C . LEU A 1 100 ? 7.297 -2.315 1.918 1.00 91.69 100 LEU A C 1
ATOM 768 O O . LEU A 1 100 ? 7.258 -2.410 3.143 1.00 91.69 100 LEU A O 1
ATOM 772 N N . ARG A 1 101 ? 6.447 -1.525 1.254 1.00 90.44 101 ARG A N 1
ATOM 773 C CA . ARG A 1 101 ? 5.363 -0.806 1.932 1.00 90.44 101 ARG A CA 1
ATOM 774 C C . ARG A 1 101 ? 4.349 -1.760 2.554 1.00 90.44 101 ARG A C 1
ATOM 776 O O . ARG A 1 101 ? 3.918 -1.506 3.674 1.00 90.44 101 ARG A O 1
ATOM 783 N N . ALA A 1 102 ? 3.979 -2.828 1.850 1.00 85.94 102 ALA A N 1
ATOM 784 C CA . ALA A 1 102 ? 3.071 -3.844 2.372 1.00 85.94 102 ALA A CA 1
ATOM 785 C C . ALA A 1 102 ? 3.699 -4.617 3.546 1.00 85.94 102 ALA A C 1
ATOM 787 O O . ALA A 1 102 ? 3.045 -4.803 4.567 1.00 85.94 102 ALA A O 1
ATOM 788 N N . GLU A 1 103 ? 4.978 -4.991 3.437 1.00 87.50 103 GLU A N 1
ATOM 789 C CA . GLU A 1 103 ? 5.750 -5.619 4.516 1.00 87.50 103 GLU A CA 1
ATOM 790 C C . GLU A 1 103 ? 5.800 -4.709 5.753 1.00 87.50 103 GLU A C 1
ATOM 792 O O . GLU A 1 103 ? 5.503 -5.156 6.857 1.00 87.50 103 GLU A O 1
ATOM 797 N N . SER A 1 104 ? 6.124 -3.424 5.584 1.00 85.31 104 SER A N 1
ATOM 798 C CA . SER A 1 104 ? 6.178 -2.448 6.681 1.00 85.31 104 SER A CA 1
ATOM 799 C C . SER A 1 104 ? 4.817 -2.254 7.358 1.00 85.31 104 SER A C 1
ATOM 801 O O . SER A 1 104 ? 4.731 -2.257 8.586 1.00 85.31 104 SER A O 1
ATOM 803 N N . ALA A 1 105 ? 3.740 -2.167 6.569 1.00 82.25 105 ALA A N 1
ATOM 804 C CA . ALA A 1 105 ? 2.383 -2.100 7.099 1.00 82.25 105 ALA A CA 1
ATOM 805 C C . ALA A 1 105 ? 2.041 -3.348 7.932 1.00 82.25 105 ALA A C 1
ATOM 807 O O . ALA A 1 105 ? 1.580 -3.207 9.062 1.00 82.25 105 ALA A O 1
ATOM 808 N N . ALA A 1 106 ? 2.351 -4.550 7.436 1.00 80.62 106 ALA A N 1
ATOM 809 C CA . ALA A 1 106 ? 2.119 -5.796 8.168 1.00 80.62 106 ALA A CA 1
ATOM 810 C C . ALA A 1 106 ? 2.896 -5.853 9.496 1.00 80.62 106 ALA A C 1
ATOM 812 O O . ALA A 1 106 ? 2.304 -6.114 10.538 1.00 80.62 106 ALA A O 1
ATOM 813 N N . HIS A 1 107 ? 4.189 -5.505 9.491 1.00 82.75 107 HIS A N 1
ATOM 814 C CA . HIS A 1 107 ? 4.986 -5.448 10.725 1.00 82.75 107 HIS A CA 1
ATOM 815 C C . HIS A 1 107 ? 4.427 -4.431 11.731 1.00 82.75 107 HIS A C 1
ATOM 817 O O . HIS A 1 107 ? 4.487 -4.657 12.940 1.00 82.75 107 HIS A O 1
ATOM 823 N N . SER A 1 108 ? 3.894 -3.303 11.250 1.00 84.19 108 SER A N 1
ATOM 824 C CA . SER A 1 108 ? 3.268 -2.308 12.122 1.00 84.19 108 SER A CA 1
ATOM 825 C C . SER A 1 108 ? 1.962 -2.816 12.741 1.00 84.19 108 SER A C 1
ATOM 827 O O . SER A 1 108 ? 1.753 -2.612 13.936 1.00 84.19 108 SER A O 1
ATOM 829 N N . GLU A 1 109 ? 1.128 -3.535 11.979 1.00 87.31 109 GLU A N 1
ATOM 830 C CA . GLU A 1 109 ? -0.083 -4.174 12.508 1.00 87.31 109 GLU A CA 1
ATOM 831 C C . GLU A 1 109 ? 0.271 -5.227 13.566 1.00 87.31 109 GLU A C 1
ATOM 833 O O . GLU A 1 109 ? -0.296 -5.202 14.658 1.00 87.31 109 GLU A O 1
ATOM 838 N N . ASP A 1 110 ? 1.254 -6.091 13.293 1.00 88.19 110 ASP A N 1
ATOM 839 C CA . ASP A 1 110 ? 1.713 -7.116 14.237 1.00 88.19 110 ASP A CA 1
ATOM 840 C C . ASP A 1 110 ? 2.196 -6.499 15.556 1.00 88.19 110 ASP A C 1
ATOM 842 O O . ASP A 1 110 ? 1.844 -6.976 16.638 1.00 88.19 110 ASP A O 1
ATOM 846 N N . ALA A 1 111 ? 2.956 -5.401 15.484 1.00 88.62 111 ALA A N 1
ATOM 847 C CA . ALA A 1 111 ? 3.421 -4.681 16.666 1.00 88.62 111 ALA A CA 1
ATOM 848 C C . ALA A 1 111 ? 2.260 -4.069 17.468 1.00 88.62 111 ALA A C 1
ATOM 850 O O . ALA A 1 111 ? 2.254 -4.140 18.698 1.00 88.62 111 ALA A O 1
ATOM 851 N N . VAL A 1 112 ? 1.263 -3.487 16.794 1.00 92.00 112 VAL A N 1
ATOM 852 C CA . VAL A 1 112 ? 0.054 -2.951 17.443 1.00 92.00 112 VAL A CA 1
ATOM 853 C C . VAL A 1 112 ? -0.734 -4.067 18.128 1.00 92.00 112 VAL A C 1
ATOM 855 O O . VAL A 1 112 ? -1.120 -3.925 19.290 1.00 92.00 112 VAL A O 1
ATOM 858 N N . MET A 1 113 ? -0.930 -5.195 17.445 1.00 92.88 113 MET A N 1
ATOM 859 C CA . MET A 1 113 ? -1.632 -6.353 17.994 1.00 92.88 113 MET A CA 1
ATOM 860 C C . MET A 1 113 ? -0.905 -6.937 19.204 1.00 92.88 113 MET A C 1
ATOM 862 O O . MET A 1 113 ? -1.548 -7.264 20.200 1.00 92.88 113 MET A O 1
ATOM 866 N N . GLU A 1 114 ? 0.421 -7.045 19.151 1.00 91.88 114 GLU A N 1
ATOM 867 C CA . GLU A 1 114 ? 1.207 -7.558 20.271 1.00 91.88 114 GLU A CA 1
ATOM 868 C C . GLU A 1 114 ? 1.168 -6.623 21.481 1.00 91.88 114 GLU A C 1
ATOM 870 O O . GLU A 1 114 ? 0.946 -7.080 22.601 1.00 91.88 114 GLU A O 1
ATOM 875 N N . ASN A 1 115 ? 1.279 -5.310 21.272 1.00 91.75 115 ASN A N 1
ATOM 876 C CA . ASN A 1 115 ? 1.143 -4.338 22.357 1.00 91.75 115 ASN A CA 1
ATOM 877 C C . ASN A 1 115 ? -0.231 -4.427 23.042 1.00 91.75 115 ASN A C 1
ATOM 879 O O . ASN A 1 115 ? -0.302 -4.388 24.270 1.00 91.75 115 ASN A O 1
ATOM 883 N N . ALA A 1 116 ? -1.309 -4.605 22.272 1.00 94.38 116 ALA A N 1
ATOM 884 C CA . ALA A 1 116 ? -2.653 -4.796 22.816 1.00 94.38 116 ALA A CA 1
ATOM 885 C C . ALA A 1 116 ? -2.776 -6.106 23.618 1.00 94.38 116 ALA A C 1
ATOM 887 O O . ALA A 1 116 ? -3.360 -6.111 24.704 1.00 94.38 116 ALA A O 1
ATOM 888 N N . ARG A 1 117 ? -2.159 -7.208 23.151 1.00 93.06 117 ARG A N 1
ATOM 889 C CA . ARG A 1 117 ? -2.107 -8.469 23.918 1.00 93.06 117 ARG A CA 1
ATOM 890 C C . ARG A 1 117 ? -1.379 -8.288 25.243 1.00 93.06 117 ARG A C 1
ATOM 892 O O . ARG A 1 117 ? -1.873 -8.738 26.274 1.00 93.06 117 ARG A O 1
ATOM 899 N N . LEU A 1 118 ? -0.226 -7.620 25.226 1.00 94.25 118 LEU A N 1
ATOM 900 C CA . LEU A 1 118 ? 0.556 -7.338 26.432 1.00 94.25 118 LEU A CA 1
ATOM 901 C C . LEU A 1 118 ? -0.204 -6.436 27.418 1.00 94.25 118 LEU A C 1
ATOM 903 O O . LEU A 1 118 ? -0.033 -6.580 28.627 1.00 94.25 118 LEU A O 1
ATOM 907 N N . ALA A 1 119 ? -1.071 -5.552 26.918 1.00 94.56 119 ALA A N 1
ATOM 908 C CA . ALA A 1 119 ? -1.974 -4.734 27.727 1.00 94.56 119 ALA A CA 1
ATOM 909 C C . ALA A 1 119 ? -3.208 -5.499 28.254 1.00 94.56 119 ALA A C 1
ATOM 911 O O . ALA A 1 119 ? -3.969 -4.953 29.052 1.00 94.56 119 ALA A O 1
ATOM 912 N N . GLY A 1 120 ? -3.404 -6.761 27.852 1.00 94.25 120 GLY A N 1
ATOM 913 C CA . GLY A 1 120 ? -4.559 -7.575 28.240 1.00 94.25 120 GLY A CA 1
ATOM 914 C C . GLY A 1 120 ? -5.855 -7.191 27.521 1.00 94.25 120 GLY A C 1
ATOM 915 O O . GLY A 1 120 ? -6.940 -7.518 28.000 1.00 94.25 120 GLY A O 1
ATOM 916 N N . GLU A 1 121 ? -5.763 -6.488 26.394 1.00 95.56 121 GLU A N 1
ATOM 917 C CA . GLU A 1 121 ? -6.923 -6.103 25.596 1.00 95.56 121 GLU A CA 1
ATOM 918 C C . GLU A 1 121 ? -7.412 -7.281 24.742 1.00 95.56 121 GLU A C 1
ATOM 920 O O . GLU A 1 121 ? -6.626 -8.098 24.268 1.00 95.56 121 GLU A O 1
ATOM 925 N N . SER A 1 122 ? -8.722 -7.374 24.503 1.00 94.62 122 SER A N 1
ATOM 926 C CA . SER A 1 122 ? -9.289 -8.375 23.578 1.00 94.62 122 SER A CA 1
ATOM 927 C C . SER A 1 122 ? -9.294 -7.890 22.122 1.00 94.62 122 SER A C 1
ATOM 929 O O . SER A 1 122 ? -9.404 -8.689 21.195 1.00 94.62 122 SER A O 1
ATOM 931 N N . TRP A 1 123 ? -9.150 -6.581 21.904 1.00 95.69 123 TRP A N 1
ATOM 932 C CA . TRP A 1 123 ? -9.218 -5.930 20.597 1.00 95.69 123 TRP A CA 1
ATOM 933 C C . TRP A 1 123 ? -8.075 -4.938 20.436 1.00 95.69 123 TRP A C 1
ATOM 935 O O . TRP A 1 123 ? -7.858 -4.145 21.341 1.00 95.69 123 TRP A O 1
ATOM 945 N N . ALA A 1 124 ? -7.434 -4.909 19.269 1.00 95.75 124 ALA A N 1
ATOM 946 C CA . ALA A 1 124 ? -6.453 -3.886 18.916 1.00 95.75 124 ALA A CA 1
ATOM 947 C C . ALA A 1 124 ? -7.007 -2.931 17.854 1.00 95.75 124 ALA A C 1
ATOM 949 O O . ALA A 1 124 ? -7.566 -3.380 16.853 1.00 95.75 124 ALA A O 1
ATOM 950 N N . GLY A 1 125 ? -6.828 -1.623 18.046 1.00 94.50 125 GLY A N 1
ATOM 951 C CA . GLY A 1 125 ? -7.145 -0.607 17.038 1.00 94.50 125 GLY A CA 1
ATOM 952 C C . GLY A 1 125 ? -5.991 -0.442 16.049 1.00 94.50 125 GLY A C 1
ATOM 953 O O . GLY A 1 125 ? -4.953 0.100 16.413 1.00 94.50 125 GLY A O 1
ATOM 954 N N . LEU A 1 126 ? -6.169 -0.905 14.812 1.00 91.19 126 LEU A N 1
ATOM 955 C CA . LEU A 1 126 ? -5.164 -0.844 13.742 1.00 91.19 126 LEU A CA 1
ATOM 956 C C . LEU A 1 126 ? -5.205 0.479 12.974 1.00 91.19 126 LEU A C 1
ATOM 958 O O . LEU A 1 126 ? -4.176 0.987 12.540 1.00 91.19 126 LEU A O 1
ATOM 962 N N . GLU A 1 127 ? -6.402 1.038 12.809 1.00 90.38 127 GLU A N 1
ATOM 963 C CA . GLU A 1 127 ? -6.625 2.296 12.105 1.00 90.38 127 GLU A CA 1
ATOM 964 C C . GLU A 1 127 ? -7.617 3.145 12.895 1.00 90.38 127 GLU A C 1
ATOM 966 O O . GLU A 1 127 ? -8.653 2.656 13.357 1.00 90.38 127 GLU A O 1
ATOM 971 N N . ALA A 1 128 ? -7.305 4.429 13.026 1.00 87.62 128 ALA A N 1
ATOM 972 C CA . ALA A 1 128 ? -8.223 5.449 13.498 1.00 87.62 128 ALA A CA 1
ATOM 973 C C . ALA A 1 128 ? -7.959 6.741 12.710 1.00 87.62 128 ALA A C 1
ATOM 975 O O . ALA A 1 128 ? -6.804 7.000 12.354 1.00 87.62 128 ALA A O 1
ATOM 976 N N . PRO A 1 129 ? -8.982 7.575 12.453 1.00 82.38 129 PRO A N 1
ATOM 977 C CA . PRO A 1 129 ? -8.786 8.850 11.784 1.00 82.38 129 PRO A CA 1
ATOM 978 C C . PRO A 1 129 ? -7.856 9.731 12.611 1.00 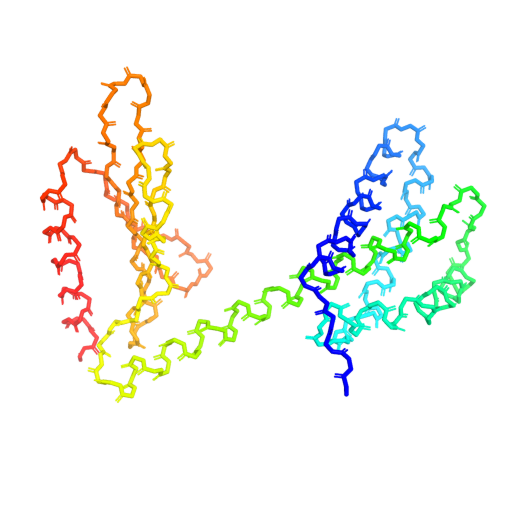82.38 129 PRO A C 1
ATOM 980 O O . PRO A 1 129 ? -8.024 9.852 13.828 1.00 82.38 129 PRO A O 1
ATOM 983 N N . ASP A 1 130 ? -6.904 10.387 11.952 1.00 73.50 130 ASP A N 1
ATOM 984 C CA . ASP A 1 130 ? -6.096 11.401 12.616 1.00 73.50 130 ASP A CA 1
ATOM 985 C C . ASP A 1 130 ? -6.998 12.588 12.979 1.00 73.50 130 ASP A C 1
ATOM 987 O O . ASP A 1 130 ? -7.690 13.152 12.123 1.00 73.50 130 ASP A O 1
ATOM 991 N N . ALA A 1 131 ? -6.962 12.989 14.251 1.00 68.62 131 ALA A N 1
ATOM 992 C CA . ALA A 1 131 ? -7.689 14.140 14.762 1.00 68.62 131 ALA A CA 1
ATOM 993 C C . ALA A 1 131 ? -7.375 15.436 13.996 1.00 68.62 131 ALA A C 1
ATOM 995 O O . ALA A 1 131 ? -8.231 16.316 13.930 1.00 68.62 131 ALA A O 1
ATOM 996 N N . SER A 1 132 ? -6.194 15.538 13.375 1.00 62.34 132 SER A N 1
ATOM 997 C CA . SER A 1 132 ? -5.809 16.672 12.527 1.00 62.34 132 SER A CA 1
ATOM 998 C C . SER A 1 132 ? -6.497 16.686 11.149 1.00 62.34 132 SER A C 1
ATOM 1000 O O . SER A 1 132 ? -6.599 17.737 10.517 1.00 62.34 132 SER A O 1
ATOM 1002 N N . THR A 1 133 ? -7.020 15.537 10.706 1.00 58.88 133 THR A N 1
ATOM 1003 C CA . THR A 1 133 ? -7.698 15.334 9.409 1.00 58.88 133 THR A CA 1
ATOM 1004 C C . THR A 1 133 ? -9.208 15.119 9.531 1.00 58.88 133 THR A C 1
ATOM 1006 O O . THR A 1 133 ? -9.882 14.897 8.522 1.00 58.88 133 THR A O 1
ATOM 1009 N N . MET A 1 134 ? -9.763 15.217 10.746 1.00 60.22 134 MET A N 1
ATOM 1010 C CA . MET A 1 134 ? -11.206 15.162 10.986 1.00 60.22 134 MET A CA 1
ATOM 1011 C C . MET A 1 134 ? -11.907 16.378 10.357 1.00 60.22 134 MET A C 1
ATOM 1013 O O . MET A 1 134 ? -12.096 17.416 10.988 1.00 60.22 134 MET A O 1
ATOM 1017 N N . GLY A 1 135 ? -12.304 16.242 9.094 1.00 60.03 135 GLY A N 1
ATOM 1018 C CA . GLY A 1 135 ? -13.178 17.167 8.381 1.00 60.03 135 GLY A CA 1
ATOM 1019 C C . GLY A 1 135 ? -14.530 16.526 8.071 1.00 60.03 135 GLY A C 1
ATOM 1020 O O . GLY A 1 135 ? -14.641 15.310 7.944 1.00 60.03 135 GLY A O 1
ATOM 1021 N N . PHE A 1 136 ? -15.566 17.350 7.903 1.00 57.69 136 PHE A N 1
ATOM 1022 C CA . PHE A 1 136 ? -16.915 16.900 7.521 1.00 57.69 136 PHE A CA 1
ATOM 1023 C C . PHE A 1 136 ? -17.026 16.432 6.057 1.00 57.69 136 PHE A C 1
ATOM 1025 O O . PHE A 1 136 ? -18.100 16.024 5.630 1.00 57.69 136 PHE A O 1
ATOM 1032 N N . ALA A 1 137 ? -15.944 16.520 5.276 1.00 66.88 137 ALA A N 1
ATOM 1033 C CA . ALA A 1 137 ? -15.934 16.259 3.835 1.00 66.88 137 ALA A CA 1
ATOM 1034 C C . ALA A 1 137 ? -15.121 15.017 3.429 1.00 66.88 137 ALA A C 1
ATOM 1036 O O . ALA A 1 137 ? -15.033 14.714 2.242 1.00 66.88 137 ALA A O 1
ATOM 1037 N N . THR A 1 138 ? -14.522 14.307 4.386 1.00 79.88 138 THR A N 1
ATOM 1038 C CA . THR A 1 138 ? -13.711 13.113 4.132 1.00 79.88 138 THR A CA 1
ATOM 1039 C C . THR A 1 138 ? -14.324 11.891 4.798 1.00 79.88 138 THR A C 1
ATOM 1041 O O . THR A 1 138 ? -14.932 11.982 5.864 1.00 79.88 138 THR A O 1
ATOM 1044 N N . GLU A 1 139 ? -14.181 10.739 4.145 1.00 85.44 139 GLU A N 1
ATOM 1045 C CA . GLU A 1 139 ? -14.512 9.454 4.751 1.00 85.44 139 GLU A CA 1
ATOM 1046 C C . GLU A 1 139 ? -13.616 9.223 5.971 1.00 85.44 139 GLU A C 1
ATOM 1048 O O . GLU A 1 139 ? -12.398 9.395 5.903 1.00 85.44 139 GLU A O 1
ATOM 1053 N N . GLN A 1 140 ? -14.230 8.851 7.090 1.00 89.38 140 GLN A N 1
ATOM 1054 C CA . GLN A 1 140 ? -13.532 8.509 8.324 1.00 89.38 140 GLN A CA 1
ATOM 1055 C C . GLN A 1 140 ? -13.672 7.017 8.573 1.00 89.38 140 GLN A C 1
ATOM 1057 O O . GLN A 1 140 ? -14.776 6.479 8.485 1.00 89.38 140 GLN A O 1
ATOM 1062 N N . ARG A 1 141 ? -12.564 6.357 8.906 1.00 91.12 141 ARG A N 1
ATOM 1063 C CA . ARG A 1 141 ? -12.492 4.906 9.034 1.00 91.12 141 ARG A CA 1
ATOM 1064 C C . ARG A 1 141 ? -11.764 4.499 10.311 1.00 91.12 141 ARG A C 1
ATOM 1066 O O . ARG A 1 141 ? -10.715 5.044 10.638 1.00 91.12 141 ARG A O 1
ATOM 1073 N N . TRP A 1 142 ? -12.329 3.518 11.005 1.00 93.19 142 TRP A N 1
ATOM 1074 C CA . TRP A 1 142 ? -11.713 2.810 12.121 1.00 93.19 142 TRP A CA 1
ATOM 1075 C C . TRP A 1 142 ? -11.612 1.330 11.776 1.00 93.19 142 TRP A C 1
ATOM 1077 O O . TRP A 1 142 ? -12.562 0.756 11.239 1.00 93.19 142 TRP A O 1
ATOM 1087 N N . VAL A 1 143 ? -10.491 0.704 12.120 1.00 93.69 143 VAL A N 1
ATOM 1088 C CA . VAL A 1 143 ? -10.294 -0.740 11.970 1.00 93.69 143 VAL A CA 1
ATOM 1089 C C . VAL A 1 143 ? -9.828 -1.299 13.300 1.00 93.69 143 VAL A C 1
ATOM 1091 O O . VAL A 1 143 ? -8.742 -0.970 13.768 1.00 93.69 143 VAL A O 1
ATOM 1094 N N . ASP A 1 144 ? -10.642 -2.164 13.891 1.00 95.06 144 ASP A N 1
ATOM 1095 C CA . ASP A 1 144 ? -10.300 -2.926 15.086 1.00 95.06 144 ASP A CA 1
ATOM 1096 C C . ASP A 1 144 ? -10.149 -4.412 14.729 1.00 95.06 144 ASP A C 1
ATOM 1098 O O . ASP A 1 144 ? -10.885 -4.926 13.885 1.00 95.06 144 ASP A O 1
ATOM 1102 N N . VAL A 1 145 ? -9.236 -5.129 15.382 1.00 94.44 145 VAL A N 1
ATOM 1103 C CA . VAL A 1 145 ? -9.065 -6.582 15.226 1.00 94.44 145 VAL A CA 1
ATOM 1104 C C . VAL A 1 145 ? -9.230 -7.297 16.562 1.00 94.44 145 VAL A C 1
ATOM 1106 O O . VAL A 1 145 ? -8.596 -6.930 17.550 1.00 94.44 145 VAL A O 1
ATOM 1109 N N . HIS A 1 146 ? -10.075 -8.328 16.601 1.00 94.31 146 HIS A N 1
ATOM 1110 C CA . HIS A 1 146 ? -10.223 -9.195 17.766 1.00 94.31 146 HIS A CA 1
ATOM 1111 C C . HIS A 1 146 ? -9.029 -10.146 17.848 1.00 94.31 146 HIS A C 1
ATOM 1113 O O . HIS A 1 146 ? -8.823 -10.971 16.952 1.00 94.31 146 HIS A O 1
ATOM 1119 N N . LEU A 1 147 ? -8.252 -10.054 18.925 1.00 93.00 147 LEU A N 1
ATOM 1120 C CA . LEU A 1 147 ? -6.938 -10.693 19.030 1.00 93.00 147 LEU A CA 1
ATOM 1121 C C . LEU A 1 147 ? -6.999 -12.224 19.062 1.00 93.00 147 LEU A C 1
ATOM 1123 O O . LEU A 1 147 ? -6.057 -12.865 18.598 1.00 93.00 147 LEU A O 1
ATOM 1127 N N . ALA A 1 148 ? -8.090 -12.805 19.574 1.00 91.00 148 ALA A N 1
ATOM 1128 C CA . ALA A 1 148 ? -8.245 -14.258 19.669 1.00 91.00 148 ALA A CA 1
ATOM 1129 C C . ALA A 1 148 ? -8.676 -14.904 18.341 1.00 91.00 148 ALA A C 1
ATOM 1131 O O . ALA A 1 148 ? -8.224 -15.992 18.000 1.00 91.00 148 ALA A O 1
ATOM 1132 N N . THR A 1 149 ? -9.547 -14.233 17.580 1.00 88.38 149 THR A N 1
ATOM 1133 C CA . THR A 1 149 ? -10.184 -14.822 16.379 1.00 88.38 149 THR A CA 1
ATOM 1134 C C . THR A 1 149 ? -9.677 -14.250 15.054 1.00 88.38 149 THR A C 1
ATOM 1136 O O . THR A 1 149 ? -9.973 -14.801 13.999 1.00 88.38 149 THR A O 1
ATOM 1139 N N . GLY A 1 150 ? -8.976 -13.111 15.074 1.00 88.88 150 GLY A N 1
ATOM 1140 C CA . GLY A 1 150 ? -8.570 -12.393 13.861 1.00 88.88 150 GLY A CA 1
ATOM 1141 C C . GLY A 1 150 ? -9.721 -11.733 13.087 1.00 88.88 150 GLY A C 1
ATOM 1142 O O . GLY A 1 150 ? -9.521 -11.304 11.948 1.00 88.88 150 GLY A O 1
ATOM 1143 N N . ILE A 1 151 ? -10.922 -11.656 13.676 1.00 91.19 151 ILE A N 1
ATOM 1144 C CA . ILE A 1 151 ? -12.067 -10.925 13.120 1.00 91.19 151 ILE A CA 1
ATOM 1145 C C . ILE A 1 151 ? -11.750 -9.428 13.112 1.00 91.19 151 ILE A C 1
ATOM 1147 O O . ILE A 1 151 ? -11.344 -8.874 14.132 1.00 91.19 151 ILE A O 1
ATOM 1151 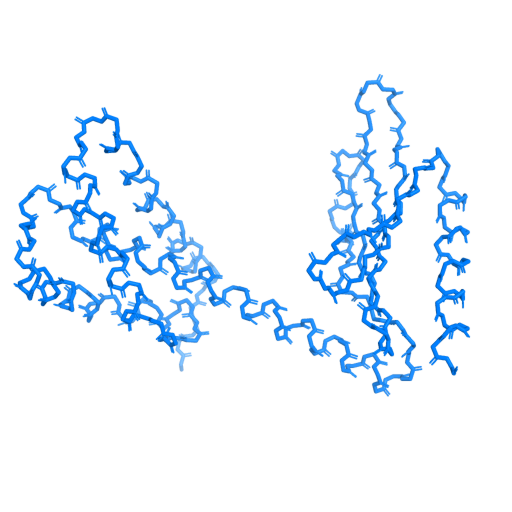N N . ARG A 1 152 ? -11.965 -8.770 11.971 1.00 93.06 152 ARG A N 1
ATOM 1152 C CA . ARG A 1 152 ? -11.810 -7.323 11.804 1.00 93.06 152 ARG A CA 1
ATOM 1153 C C . ARG A 1 152 ? -13.171 -6.637 11.824 1.00 93.06 152 ARG A C 1
ATOM 1155 O O . ARG A 1 152 ? -14.063 -7.008 11.066 1.00 93.06 152 ARG A O 1
ATOM 1162 N N . LEU A 1 153 ? -13.301 -5.618 12.662 1.00 94.62 153 LEU A N 1
ATOM 1163 C CA . LEU A 1 153 ? -14.435 -4.706 12.719 1.00 94.62 153 LEU A CA 1
ATOM 1164 C C . LEU A 1 153 ? -14.019 -3.394 12.053 1.00 94.62 153 LEU A C 1
ATOM 1166 O O . LEU A 1 153 ? -13.200 -2.649 12.590 1.00 94.62 153 L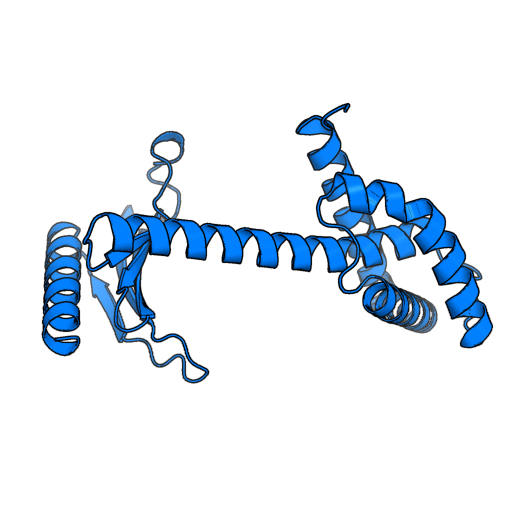EU A O 1
ATOM 1170 N N . VAL A 1 154 ? -14.575 -3.120 10.879 1.00 94.12 154 VAL A N 1
ATOM 1171 C CA . VAL A 1 154 ? -14.375 -1.865 10.155 1.00 94.12 154 VAL A CA 1
ATOM 1172 C C . VAL A 1 154 ? -15.582 -0.982 10.402 1.00 94.12 154 VAL A C 1
ATOM 1174 O O . VAL A 1 154 ? -16.721 -1.408 10.230 1.00 94.12 154 VAL A O 1
ATOM 1177 N N . ARG A 1 155 ? -15.341 0.255 10.817 1.00 94.38 155 ARG A N 1
ATOM 1178 C CA . ARG A 1 155 ? -16.392 1.236 11.060 1.00 94.38 155 ARG A CA 1
ATOM 1179 C C . ARG A 1 155 ? -16.101 2.451 10.203 1.00 94.38 155 ARG A C 1
ATOM 1181 O O . ARG A 1 155 ? -14.989 2.969 10.251 1.00 94.38 155 ARG A O 1
ATOM 1188 N N . THR A 1 156 ? -17.089 2.907 9.448 1.00 93.19 156 THR A N 1
ATOM 1189 C CA . THR A 1 156 ? -16.913 3.988 8.480 1.00 93.19 156 THR A CA 1
ATOM 1190 C C . THR A 1 156 ? -17.993 5.045 8.649 1.00 93.19 156 THR A C 1
ATOM 1192 O O . THR A 1 156 ? -19.159 4.726 8.885 1.00 93.19 156 THR A O 1
ATOM 1195 N N . ILE A 1 157 ? -17.600 6.308 8.503 1.00 91.62 157 ILE A N 1
ATOM 1196 C CA . ILE A 1 157 ? -18.498 7.449 8.349 1.00 91.62 157 ILE A CA 1
ATOM 1197 C C . ILE A 1 157 ? -18.201 8.079 6.994 1.00 91.62 157 ILE A C 1
ATOM 1199 O O . ILE A 1 157 ? -17.096 8.572 6.765 1.00 91.62 157 ILE A O 1
ATOM 1203 N N . THR A 1 158 ? -19.190 8.091 6.107 1.00 90.12 158 THR A N 1
ATOM 1204 C CA . THR A 1 158 ? -19.068 8.697 4.778 1.00 90.12 158 THR A CA 1
ATOM 1205 C C . THR A 1 158 ? -20.007 9.898 4.678 1.00 90.12 158 THR A C 1
ATOM 1207 O O . THR A 1 158 ? -21.216 9.730 4.856 1.00 90.12 158 THR A O 1
ATOM 1210 N N . PRO A 1 159 ? -19.509 11.111 4.388 1.00 86.44 159 PRO A N 1
ATOM 1211 C CA . PRO A 1 159 ? -20.383 12.246 4.122 1.00 86.44 159 PRO A CA 1
ATOM 1212 C C . PRO A 1 159 ? -21.128 12.041 2.798 1.00 86.44 159 PRO A C 1
ATOM 1214 O O . PRO A 1 159 ? -20.512 11.738 1.777 1.00 86.44 159 PRO A O 1
ATOM 1217 N N . ASP A 1 160 ? -22.452 12.209 2.800 1.00 83.19 160 ASP A N 1
ATOM 1218 C CA . ASP A 1 160 ? -23.270 12.165 1.589 1.00 83.19 160 ASP A CA 1
ATOM 1219 C C . ASP A 1 160 ? -23.510 13.595 1.071 1.00 83.19 160 ASP A C 1
ATOM 1221 O O . ASP A 1 160 ? -24.281 14.352 1.670 1.00 83.19 160 ASP A O 1
ATOM 1225 N N . PRO A 1 161 ? -22.877 13.991 -0.049 1.00 77.81 161 PRO A N 1
ATOM 1226 C CA . PRO A 1 161 ? -22.992 15.348 -0.570 1.00 77.81 161 PRO A CA 1
ATOM 1227 C C . PRO A 1 161 ? -24.380 15.658 -1.146 1.00 77.81 161 PRO A C 1
ATOM 1229 O O . PRO A 1 161 ? -24.700 16.829 -1.334 1.00 77.81 161 PRO A O 1
ATOM 1232 N N . LEU A 1 162 ? -25.198 14.641 -1.449 1.00 81.69 162 LEU A N 1
ATOM 1233 C CA . LEU A 1 162 ? -26.536 14.830 -2.015 1.00 81.69 162 LEU A CA 1
ATOM 1234 C C . LEU A 1 162 ? -27.581 15.062 -0.928 1.00 81.69 162 LEU A C 1
ATOM 1236 O O . LEU A 1 162 ? -28.447 15.920 -1.085 1.00 81.69 162 LEU A O 1
ATOM 1240 N N . SER A 1 163 ? -27.508 14.296 0.160 1.00 81.06 163 SER A N 1
ATOM 1241 C CA . SER A 1 163 ? -28.448 14.426 1.277 1.00 81.06 163 SER A CA 1
ATOM 1242 C C . SER A 1 163 ? -27.980 15.421 2.342 1.00 81.06 163 SER A C 1
ATOM 1244 O O . SER A 1 163 ? -28.796 15.897 3.124 1.00 81.06 163 SER A O 1
ATOM 1246 N N . GLY A 1 164 ? -26.685 15.752 2.381 1.00 80.75 164 GLY A N 1
ATOM 1247 C CA . GLY A 1 164 ? -26.089 16.573 3.437 1.00 80.75 164 GLY A CA 1
ATOM 1248 C C . GLY A 1 164 ? -25.966 15.848 4.783 1.00 80.75 164 GLY A C 1
ATOM 1249 O O . GLY A 1 164 ? -25.569 16.466 5.771 1.00 80.75 164 GLY A O 1
ATOM 1250 N N . HIS A 1 165 ? -26.294 14.554 4.833 1.00 83.69 165 HIS A N 1
ATOM 1251 C CA . HIS A 1 165 ? -26.213 13.714 6.023 1.00 83.69 165 HIS A CA 1
ATOM 1252 C C . HIS A 1 165 ? -24.994 12.783 5.962 1.00 83.69 165 HIS A C 1
ATOM 1254 O O . HIS A 1 165 ? -24.461 12.486 4.895 1.00 83.69 165 HIS A O 1
ATOM 1260 N N . ALA A 1 166 ? -24.524 12.319 7.117 1.00 87.31 166 ALA A N 1
ATOM 1261 C CA . ALA A 1 166 ? -23.490 11.291 7.171 1.00 87.31 166 ALA A CA 1
ATOM 1262 C C . ALA A 1 166 ? -24.133 9.902 7.079 1.00 87.31 166 ALA A C 1
ATOM 1264 O O . ALA A 1 166 ? -25.180 9.665 7.677 1.00 87.31 166 ALA A O 1
ATOM 1265 N N . ARG A 1 167 ? -23.494 8.985 6.355 1.00 90.06 167 ARG A N 1
ATOM 1266 C CA . ARG A 1 167 ? -23.838 7.560 6.347 1.00 90.06 167 ARG A CA 1
ATOM 1267 C C . ARG A 1 167 ? -22.889 6.817 7.269 1.00 90.06 167 ARG A C 1
ATOM 1269 O O . ARG A 1 167 ? -21.674 7.003 7.171 1.00 90.06 167 ARG A O 1
ATOM 1276 N N . P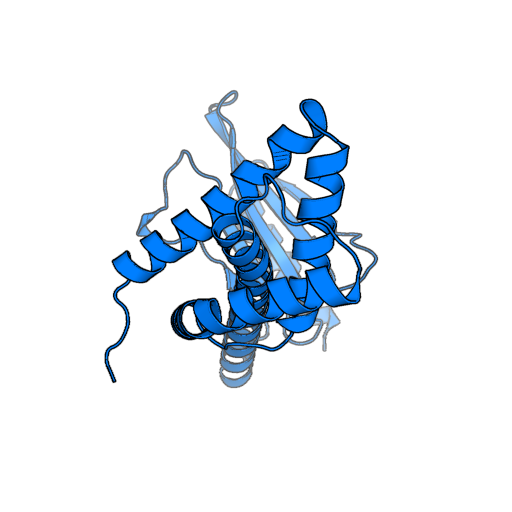HE A 1 168 ? -23.440 5.978 8.136 1.00 92.69 168 PHE A N 1
ATOM 1277 C CA . PHE A 1 168 ? -22.676 5.184 9.086 1.00 92.69 168 PHE A CA 1
ATOM 1278 C C . PHE A 1 168 ? -22.688 3.730 8.641 1.00 92.69 168 PHE A C 1
ATOM 1280 O O . PHE A 1 168 ? -23.741 3.180 8.333 1.00 92.69 168 PHE A O 1
ATOM 1287 N N . ARG A 1 169 ? -21.518 3.098 8.606 1.00 94.50 169 ARG A N 1
ATOM 1288 C CA . ARG A 1 169 ? -21.377 1.704 8.189 1.00 94.50 169 ARG A CA 1
ATOM 1289 C C . ARG A 1 169 ? -20.534 0.922 9.180 1.00 94.50 169 ARG A C 1
ATOM 1291 O O . ARG A 1 169 ? -19.549 1.438 9.715 1.00 94.50 169 ARG A O 1
ATOM 1298 N N . ILE A 1 170 ? -20.918 -0.328 9.398 1.00 95.38 170 ILE A N 1
ATOM 1299 C CA . ILE A 1 170 ? -20.126 -1.338 10.094 1.00 95.38 170 ILE A CA 1
ATOM 1300 C C . ILE A 1 170 ? -19.938 -2.522 9.155 1.00 95.38 170 ILE A C 1
ATOM 1302 O O . ILE A 1 170 ? -20.898 -3.009 8.563 1.00 95.38 170 ILE A O 1
ATOM 1306 N N . GLU A 1 171 ? -18.707 -3.006 9.046 1.00 93.81 171 GLU A N 1
ATOM 1307 C CA . GLU A 1 171 ? -18.379 -4.235 8.337 1.00 93.81 171 GLU A CA 1
ATOM 1308 C C . GLU A 1 171 ? -17.601 -5.169 9.261 1.00 93.81 171 GLU A C 1
ATOM 1310 O O . GLU A 1 171 ? -16.612 -4.769 9.878 1.00 93.81 171 GLU A O 1
ATOM 1315 N N . LEU A 1 172 ? -18.017 -6.430 9.335 1.00 91.75 172 LEU A N 1
ATOM 1316 C CA . LEU A 1 172 ? -17.289 -7.476 10.041 1.00 91.75 172 LEU A CA 1
ATOM 1317 C C . LEU A 1 172 ? -16.642 -8.399 9.015 1.00 91.75 172 LEU A C 1
ATOM 1319 O O . LEU A 1 172 ? -17.348 -9.029 8.233 1.00 91.75 172 LEU A O 1
ATOM 1323 N N . ARG A 1 173 ? -15.312 -8.489 9.006 1.00 89.19 173 ARG A N 1
ATOM 1324 C CA . ARG A 1 173 ? -14.552 -9.305 8.051 1.00 89.19 173 ARG A CA 1
ATOM 1325 C C . ARG A 1 173 ? -13.777 -10.391 8.790 1.00 89.19 173 ARG A C 1
ATOM 1327 O O . ARG A 1 173 ? -13.084 -10.106 9.764 1.00 89.19 173 ARG A O 1
ATOM 1334 N N . GLN A 1 174 ? -13.859 -11.632 8.319 1.00 79.69 174 GLN A N 1
ATOM 1335 C CA . GLN A 1 174 ? -12.937 -12.687 8.741 1.00 79.69 174 GLN A CA 1
ATOM 1336 C C . GLN A 1 174 ? -11.695 -12.677 7.853 1.00 79.69 174 GLN A C 1
ATOM 1338 O O . GLN A 1 174 ? -11.787 -12.474 6.644 1.00 79.69 174 GLN A O 1
ATOM 1343 N N . SER A 1 175 ? -10.532 -12.917 8.452 1.00 63.47 175 SER A N 1
ATOM 1344 C CA . SER A 1 175 ? -9.290 -13.090 7.701 1.00 63.47 175 SER A CA 1
ATOM 1345 C C . SER A 1 175 ? -9.319 -14.461 7.004 1.00 63.47 175 SER A C 1
ATOM 1347 O O . SER A 1 175 ? -9.109 -15.486 7.645 1.00 63.47 175 SER A O 1
ATOM 1349 N N . GLY A 1 176 ? -9.636 -14.498 5.705 1.00 55.31 176 GLY A N 1
ATOM 1350 C CA . GLY A 1 176 ? -9.702 -15.727 4.906 1.00 55.31 176 GLY A CA 1
ATOM 1351 C C . GLY A 1 176 ? -10.200 -15.494 3.468 1.00 55.31 176 GLY A C 1
ATOM 1352 O O . GLY A 1 176 ? -10.734 -14.429 3.175 1.00 55.31 176 GLY A O 1
ATOM 1353 N N . PRO A 1 177 ? -10.047 -16.474 2.554 1.00 43.19 177 PRO A N 1
ATOM 1354 C CA . PRO A 1 177 ? -10.348 -16.314 1.123 1.00 43.19 177 PRO A CA 1
ATOM 1355 C C . PRO A 1 177 ? -11.845 -16.174 0.787 1.00 43.19 177 PRO A C 1
ATOM 1357 O O . PRO A 1 177 ? -12.179 -15.822 -0.340 1.00 43.19 177 PRO A O 1
ATOM 1360 N N . ASN A 1 178 ? -12.743 -16.425 1.745 1.00 49.88 178 ASN A N 1
ATOM 1361 C CA . ASN A 1 178 ? -14.164 -16.105 1.634 1.00 49.88 178 ASN A CA 1
ATOM 1362 C C . ASN A 1 178 ? -14.449 -14.839 2.447 1.00 49.88 178 ASN A C 1
ATOM 1364 O O . ASN A 1 178 ? -14.765 -14.912 3.633 1.00 49.88 178 ASN A O 1
ATOM 1368 N N . GLU A 1 179 ? -14.372 -13.681 1.793 1.00 55.03 179 GLU A N 1
ATOM 1369 C CA . GLU A 1 179 ? -14.788 -12.379 2.332 1.00 55.03 179 GLU A CA 1
ATOM 1370 C C . GLU A 1 179 ? -16.325 -12.280 2.441 1.00 55.03 179 GLU A C 1
ATOM 1372 O O . GLU A 1 179 ? -16.954 -11.353 1.939 1.00 55.03 179 GLU A O 1
ATOM 1377 N N . SER A 1 180 ? -16.981 -13.256 3.073 1.00 53.53 180 SER A N 1
ATOM 1378 C CA . SER A 1 180 ? -18.377 -13.091 3.487 1.00 53.53 180 SER A CA 1
ATOM 1379 C C . SER A 1 180 ? -18.385 -12.273 4.767 1.00 53.53 180 SER A C 1
ATOM 1381 O O . SER A 1 180 ? -18.308 -12.813 5.868 1.00 53.53 180 SER A O 1
ATOM 1383 N N . GLY A 1 181 ? -18.389 -10.953 4.602 1.00 70.19 181 GLY A N 1
ATOM 1384 C CA . GLY A 1 181 ? -18.513 -10.022 5.708 1.00 70.19 181 GLY A CA 1
ATOM 1385 C C . GLY A 1 181 ? -19.966 -9.651 5.978 1.00 70.19 181 GLY A C 1
ATOM 1386 O O . GLY A 1 181 ? -20.760 -9.487 5.053 1.00 70.19 181 GLY A O 1
ATOM 1387 N N . MET A 1 182 ? -20.317 -9.502 7.253 1.00 85.56 182 MET A N 1
ATOM 1388 C CA . MET A 1 182 ? -21.565 -8.843 7.637 1.00 85.56 182 MET A CA 1
ATOM 1389 C C . MET A 1 182 ? -21.407 -7.344 7.381 1.00 85.56 182 MET A C 1
ATOM 1391 O O . MET A 1 182 ? -20.410 -6.767 7.808 1.00 85.56 182 MET A O 1
ATOM 1395 N N . VAL A 1 183 ? -22.377 -6.719 6.713 1.00 91.62 183 VAL A N 1
ATOM 1396 C CA . VAL A 1 183 ? -22.407 -5.268 6.476 1.00 91.62 183 VAL A CA 1
ATOM 1397 C C . VAL A 1 183 ? -23.704 -4.709 7.042 1.00 91.62 183 VAL A C 1
ATOM 1399 O O . VAL A 1 183 ? -24.778 -5.228 6.742 1.00 91.62 183 VAL A O 1
ATOM 1402 N N . ILE A 1 184 ? -23.595 -3.661 7.853 1.00 93.00 184 ILE A N 1
ATOM 1403 C CA . ILE A 1 184 ? -24.726 -2.959 8.461 1.00 93.00 184 ILE A CA 1
ATOM 1404 C C . ILE A 1 184 ? -24.591 -1.474 8.130 1.00 93.00 184 ILE A C 1
ATOM 1406 O O . ILE A 1 184 ? -23.591 -0.845 8.481 1.00 93.00 184 ILE A O 1
ATOM 1410 N N . ASP A 1 185 ? -25.602 -0.926 7.461 1.00 93.19 185 ASP A N 1
ATOM 1411 C CA . ASP A 1 185 ? -25.743 0.509 7.219 1.00 93.19 185 ASP A CA 1
ATOM 1412 C C . ASP A 1 185 ? -26.710 1.101 8.253 1.00 93.19 185 ASP A C 1
ATOM 1414 O O . ASP A 1 185 ? -27.780 0.548 8.517 1.00 93.19 185 ASP A O 1
ATOM 1418 N N . LEU A 1 186 ? -26.317 2.221 8.853 1.00 91.88 186 LEU A N 1
ATOM 1419 C CA . LEU A 1 186 ? -27.030 2.908 9.924 1.00 91.88 186 LEU A CA 1
ATOM 1420 C C . LEU A 1 186 ? -27.147 4.397 9.579 1.00 91.88 186 LEU A C 1
ATOM 1422 O O . LEU A 1 186 ? -26.243 5.005 9.000 1.00 91.88 186 LEU A O 1
ATOM 1426 N N . GLU A 1 187 ? -28.281 4.991 9.939 1.00 86.62 187 GLU A N 1
ATOM 1427 C CA . GLU A 1 187 ? -28.570 6.407 9.671 1.00 86.62 187 GLU A CA 1
ATOM 1428 C C . GLU A 1 187 ? -28.142 7.324 10.823 1.00 86.62 187 GLU A C 1
ATOM 1430 O O . GLU A 1 187 ? -28.000 8.532 10.641 1.00 86.62 187 GLU A O 1
ATOM 1435 N N . ASP A 1 188 ? -27.914 6.750 12.006 1.00 89.75 188 ASP A N 1
ATOM 1436 C CA . ASP A 1 188 ? -27.633 7.488 13.229 1.00 89.75 188 ASP A CA 1
ATOM 1437 C C . ASP A 1 188 ? -26.306 7.071 13.875 1.00 89.75 188 ASP A C 1
ATOM 1439 O O . ASP A 1 188 ? -25.943 5.892 13.940 1.00 89.75 188 ASP A O 1
ATOM 1443 N N . ARG A 1 189 ? -25.592 8.073 14.399 1.00 90.25 189 ARG A N 1
ATOM 1444 C CA . ARG A 1 189 ? -24.284 7.892 15.031 1.00 90.25 189 ARG A CA 1
ATOM 1445 C C . ARG A 1 189 ? -24.374 7.097 16.328 1.00 90.25 189 ARG A C 1
ATOM 1447 O O . ARG A 1 189 ? -23.460 6.330 16.620 1.00 90.25 189 ARG A O 1
ATOM 1454 N N . GLN A 1 190 ? -25.408 7.322 17.132 1.00 93.31 190 GLN A N 1
ATOM 1455 C CA . GLN A 1 190 ? -25.551 6.654 18.419 1.00 93.31 190 GLN A CA 1
ATOM 1456 C C . GLN A 1 190 ? -25.853 5.170 18.203 1.00 93.31 190 GLN A C 1
ATOM 1458 O O . GLN A 1 190 ? -25.148 4.333 18.764 1.00 93.31 190 GLN A O 1
ATOM 1463 N N . ALA A 1 191 ? -26.785 4.849 17.300 1.00 93.31 191 ALA A N 1
ATOM 1464 C CA . ALA A 1 191 ? -27.049 3.470 16.885 1.00 93.31 191 ALA A CA 1
ATOM 1465 C C . ALA A 1 191 ? -25.782 2.782 16.343 1.00 93.31 191 ALA A C 1
ATOM 1467 O O . ALA A 1 191 ? -25.501 1.636 16.674 1.00 93.31 191 ALA A O 1
ATOM 1468 N N . TRP A 1 192 ? -24.963 3.501 15.569 1.00 94.69 192 TRP A N 1
ATOM 1469 C CA . TRP A 1 192 ? -23.676 3.004 15.073 1.00 94.69 192 TRP A CA 1
ATOM 1470 C C . TRP A 1 192 ? -22.656 2.696 16.175 1.00 94.69 192 TRP A C 1
ATOM 1472 O O . TRP A 1 192 ? -21.958 1.684 16.104 1.00 94.69 192 TRP A O 1
ATOM 1482 N N . LEU A 1 193 ? -22.571 3.524 17.217 1.00 94.25 193 LEU A N 1
ATOM 1483 C CA . LEU A 1 193 ? -21.697 3.250 18.361 1.00 94.25 193 LEU A CA 1
ATOM 1484 C C . LEU A 1 193 ? -22.201 2.068 19.199 1.00 94.25 193 LEU A C 1
ATOM 1486 O O . LEU A 1 193 ? -21.396 1.241 19.629 1.00 94.25 193 LEU A O 1
ATOM 1490 N N . GLU A 1 194 ? -23.511 1.987 19.419 1.00 95.94 194 GLU A N 1
ATOM 1491 C CA . GLU A 1 194 ? -24.149 0.915 20.187 1.00 95.94 194 GLU A CA 1
ATOM 1492 C C . GLU A 1 194 ? -24.014 -0.437 19.486 1.00 95.94 194 GLU A C 1
ATOM 1494 O O . GLU A 1 194 ? -23.575 -1.405 20.107 1.00 95.94 194 GLU A O 1
ATOM 1499 N N . GLU A 1 195 ? -24.286 -0.487 18.182 1.00 95.75 195 GLU A N 1
ATOM 1500 C CA . GLU A 1 195 ? -24.148 -1.701 17.377 1.00 95.75 195 GLU A CA 1
ATOM 1501 C C . GLU A 1 195 ? -22.687 -2.173 17.340 1.00 95.75 195 GLU A C 1
ATOM 1503 O O . GLU A 1 195 ? -22.396 -3.352 17.540 1.00 95.75 195 GLU A O 1
ATOM 1508 N N . ALA A 1 196 ? -21.729 -1.250 17.187 1.00 94.31 196 ALA A N 1
ATOM 1509 C CA . ALA A 1 196 ? -20.309 -1.587 17.251 1.00 94.31 196 ALA A CA 1
ATOM 1510 C C . ALA A 1 196 ? -19.910 -2.185 18.613 1.00 94.31 196 ALA A C 1
ATOM 1512 O O . ALA A 1 196 ? -19.132 -3.140 18.661 1.00 94.31 196 ALA A O 1
ATOM 1513 N N . ALA A 1 197 ? -20.431 -1.646 19.719 1.00 94.94 197 ALA A N 1
ATOM 1514 C CA . ALA A 1 197 ? -20.175 -2.179 21.055 1.00 94.94 197 ALA A CA 1
ATOM 1515 C C . ALA A 1 197 ? -20.810 -3.566 21.250 1.00 94.94 197 ALA A C 1
ATOM 1517 O O . ALA A 1 197 ? -20.153 -4.469 21.772 1.00 94.94 197 ALA A O 1
ATOM 1518 N N . ALA A 1 198 ? -22.045 -3.755 20.776 1.00 94.88 198 ALA A N 1
ATOM 1519 C CA . ALA A 1 198 ? -22.747 -5.033 20.823 1.00 94.88 198 ALA A CA 1
ATOM 1520 C C . ALA A 1 198 ? -22.000 -6.121 20.037 1.00 94.88 198 ALA A C 1
ATOM 1522 O O . ALA A 1 198 ? -21.789 -7.218 20.552 1.00 94.88 198 ALA A O 1
ATOM 1523 N N . ILE A 1 199 ? -21.514 -5.801 18.833 1.00 93.88 199 ILE A N 1
ATOM 1524 C CA . ILE A 1 199 ? -20.711 -6.718 18.014 1.00 93.88 199 ILE A CA 1
ATOM 1525 C C . ILE A 1 199 ? -19.403 -7.085 18.718 1.00 93.88 199 ILE A C 1
ATOM 1527 O O . ILE A 1 199 ? -19.041 -8.262 18.760 1.00 93.88 199 ILE A O 1
ATOM 1531 N N . ARG A 1 200 ? -18.695 -6.104 19.300 1.00 94.12 200 ARG A N 1
ATOM 1532 C CA . ARG A 1 200 ? -17.452 -6.378 20.043 1.00 94.12 200 ARG A CA 1
ATOM 1533 C C . ARG A 1 200 ? -17.696 -7.335 21.203 1.00 94.12 200 ARG A C 1
ATOM 1535 O O . ARG A 1 200 ? -16.906 -8.257 21.391 1.00 94.12 200 ARG A O 1
ATOM 1542 N N . GLN A 1 201 ? -18.791 -7.145 21.938 1.00 93.75 201 GLN A N 1
ATOM 1543 C CA . GLN A 1 201 ? -19.161 -8.033 23.034 1.00 93.75 201 GLN A CA 1
ATOM 1544 C C . GLN A 1 201 ? -19.520 -9.437 22.532 1.00 93.75 201 GLN A C 1
ATOM 1546 O O . GLN A 1 201 ? -18.973 -10.413 23.031 1.00 93.75 201 GLN A O 1
ATOM 1551 N N . ALA A 1 202 ? -20.353 -9.545 21.495 1.00 92.25 202 ALA A N 1
ATOM 1552 C CA . ALA A 1 202 ? -20.756 -10.833 20.934 1.00 92.25 202 ALA A CA 1
ATOM 1553 C C . ALA A 1 202 ? -19.562 -11.657 20.421 1.00 92.25 202 ALA A C 1
ATOM 1555 O O . ALA A 1 202 ? -19.525 -12.872 20.592 1.00 92.25 202 ALA A O 1
ATOM 1556 N N . VAL A 1 203 ? -18.571 -11.006 19.809 1.00 91.19 203 VAL A N 1
ATOM 1557 C CA . VAL A 1 203 ? -17.345 -11.666 19.336 1.00 91.19 203 VAL A CA 1
ATOM 1558 C C . VAL A 1 203 ? -16.424 -12.059 20.496 1.00 91.19 203 VAL A C 1
ATOM 1560 O O . VAL A 1 203 ? -15.830 -13.136 20.442 1.00 91.19 203 VAL A O 1
ATOM 1563 N N . ASN A 1 204 ? -16.330 -11.244 21.554 1.00 91.50 204 ASN A N 1
ATOM 1564 C CA . ASN A 1 204 ? -15.615 -11.635 22.774 1.00 91.50 204 ASN A CA 1
ATOM 1565 C C . ASN A 1 204 ? -16.238 -12.899 23.382 1.00 91.50 204 ASN A C 1
ATOM 1567 O O . ASN A 1 204 ? -15.517 -13.832 23.716 1.00 91.50 204 ASN A O 1
ATOM 1571 N N . ASP A 1 205 ? -17.570 -12.956 23.457 1.00 88.69 205 ASP A N 1
ATOM 1572 C CA . ASP A 1 205 ? -18.305 -14.079 24.048 1.00 88.69 205 ASP A CA 1
ATOM 1573 C C . ASP A 1 205 ? -18.189 -15.376 23.215 1.00 88.69 205 ASP A C 1
ATOM 1575 O O . ASP A 1 205 ? -18.335 -16.470 23.754 1.00 88.69 205 ASP A O 1
ATOM 1579 N N . GLN A 1 206 ? -17.906 -15.275 21.909 1.00 80.19 206 GLN A N 1
ATOM 1580 C CA . GLN A 1 206 ? -17.651 -16.421 21.019 1.00 80.19 206 GLN A CA 1
ATOM 1581 C C . GLN A 1 206 ? -16.208 -16.947 21.082 1.00 80.19 206 GLN A C 1
ATOM 1583 O O . GLN A 1 206 ? -15.949 -18.059 20.622 1.00 80.19 206 GLN A O 1
ATOM 1588 N N . GLY A 1 207 ? -15.267 -16.133 21.570 1.00 59.78 207 GLY A N 1
ATOM 1589 C CA . GLY A 1 207 ? -13.833 -16.431 21.604 1.00 59.78 207 GLY A CA 1
ATOM 1590 C C . GLY A 1 207 ? -13.304 -16.943 22.948 1.00 59.78 207 GLY A C 1
ATOM 1591 O O . GLY A 1 207 ? -12.087 -17.099 23.066 1.00 59.78 207 GLY A O 1
ATOM 1592 N N . VAL A 1 208 ? -14.184 -17.166 23.935 1.00 49.12 208 VAL A N 1
ATOM 1593 C CA . VAL A 1 208 ? -13.882 -17.800 25.237 1.00 49.12 208 VAL A CA 1
ATOM 1594 C C . VAL A 1 208 ? -14.038 -19.314 25.157 1.00 49.12 208 VAL A C 1
ATOM 1596 O O . VAL A 1 208 ? -15.050 -19.778 24.587 1.00 49.12 208 VAL A O 1
#